Protein 1YVW (pdb70)

Secondary structure (DSSP, 8-state):
-HHHHHHHHHHHHHS--TTSHHHHHHHH-HHHHHHHHHHHHHHHHHHHHTT-HHHHHH--HHHHHHHHHHHHTT--GGG--HHHHHHHH-/-HHHHHHHHHHHHHS--TTSHHHHHHHH-HHHHHHHHHHHHHHHHHHHHTT-HHHHHH--HHHHHHHHHHHHTT--GGG--HHHHHHHH-/-HHHHHHHHHHHHHS--TTSHHHHHHHH-HHHHHHHHHHHHHHHHHHHHTT-HHHHHH--HHHHHHHHHHHHTT--GGG--HHHHHHHH-/-HHHHHHHHHHHHHS--TTSHHHHHHHH-HHHHHHHHHHHHHHHHHHHHTT-HHHHHH--HHHHHHHHHHHHTT--GGG--HHHHHHHH-

Organism: Bacillus cereus (strain ATCC 14579 / DSM 31 / CCUG 7414 / JCM 2152 / NBRC 15305 / NCIMB 9373 / NCTC 2599 / NRRL B-3711) (NCBI:txid226900)

Foldseek 3Di:
DLVVLLVVLLVCVVVPDVVDPSNVDLVVADVVLVVQLVVLVVQLVVCVVVVPVVSNVVSVSNSSSVSSNCSSVVHDVVVCCVVVVVVVVD/DLVVLLVVLLVCVVVPDVVDPSNVDLVVADVVLVVQLVVLVVQLVVCVVVVPVVSNVVSVSNSSSVSSNCSSVVHDVVVCCVVVVVVVVD/DLVVLLVVLLVCVVVPDVVDPSNVDLVVDDVVLVVQLVVLVVQLVVCVVVVPVVSNVVSVSNSSSVSSNCSSVVHDPVVCVVVVVVVVVD/DLVVLLVVLLVCVVVPDVVDPLNVDLVVDDVVLVVQLVVLVVQLVVCVVVVPVVSNVVSVSNSSSVSSNCSSVVHDPVVCCVVVVVVVVD

B-factor: mean 59.01, std 21.56, range [24.05, 154.04]

InterPro domains:
  IPR008179 Phosphoribosyl-ATP pyrophosphohydrolase [MF_01020] (2-88)
  IPR008179 Phosphoribosyl-ATP pyrophosphohydrolase [TIGR03188] (6-87)
  IPR008179 Phosphoribosyl-ATP pyrophosphohydrolase [cd11534] (8-87)
  IPR021130 Phosphoribosyl-ATP pyrophosphohydrolase-like [PF01503] (7-92)

Radius of gyration: 21.01 Å; Cα contacts (8 Å, |Δi|>4): 431; chains: 4; bounding box: 57×55×46 Å

Sequence (360 aa):
AFKLLYKTIEERKGSPLPESYTNYLFSKGEDKILKKIGEECAEVIIACKNNDKEEVVKEVDVFYHCFVLLAEKNIALEDVREVKERNGKLAFKLLYKTIEERKGSPLPESYTNYLFSKGEDKILKKIGEECAEVIIACKNNDKEEVVKEVDVFYHCFVLLAEKNIALEDVREVKERNGKLAFKLLYKTIEERKGSPLPESYTNYLFSKGEDKILKKIGEECAEVIIACKNNDKEEVVKEVDVFYHCFVLLAEKNIALEDVREVKERNGKLAFKLLYKTIEERKGSPLPESYTNYLFSKGEDKILKKIGEECAEVIIACKNNDKEEVVKEVDVFYHCFVLLAEKNIALEDVREVKERNGKL

Nearest PDB structures (foldseek):
  1yvw-assembly1_A  TM=1.011E+00  e=2.917E-11  Bacillus cereus
  6j2l-assembly1_A  TM=8.897E-01  e=2.616E-04  Shigella flexneri
  6j22-assembly1_A  TM=8.970E-01  e=3.683E-04  Shigella flexneri
  3c90-assembly1_X  TM=9.458E-01  e=5.673E-03  Mycobacterium tuberculosis H37Rv
  1vmg-assembly1_A  TM=8.502E-01  e=6.573E-02  Saccharolobus solfataricus P2

CATH classification: 1.10.287.1080

Structure (mmCIF, N/CA/C/O backbone):
data_1YVW
#
_entry.id   1YVW
#
_cell.length_a   81.959
_cell.length_b   81.959
_cell.length_c   222.978
_cell.angle_alpha   90.00
_cell.angle_beta   90.00
_cell.angle_gamma   120.00
#
_symmetry.space_group_name_H-M   'P 65 2 2'
#
loop_
_entity.id
_entity.type
_entity.pdbx_description
1 polymer 'Phosphoribosyl-ATP pyrophosphatase'
2 water water
#
loop_
_atom_site.group_PDB
_atom_site.id
_atom_site.type_symbol
_atom_site.label_atom_id
_atom_site.label_alt_id
_atom_site.label_comp_id
_atom_site.label_asym_id
_atom_site.label_entity_id
_atom_site.label_seq_id
_atom_site.pdbx_PDB_ins_code
_atom_site.Cartn_x
_atom_site.Cartn_y
_atom_site.Cartn_z
_atom_site.occupancy
_atom_site.B_iso_or_equiv
_atom_site.auth_seq_id
_atom_site.auth_comp_id
_atom_site.auth_asym_id
_atom_site.auth_atom_id
_atom_site.pdbx_PDB_model_num
ATOM 1 N N . ALA A 1 4 ? -31.333 60.517 157.888 1.00 56.79 4 ALA A N 1
ATOM 2 C CA . ALA A 1 4 ? -30.244 60.165 156.922 1.00 57.97 4 ALA A CA 1
ATOM 3 C C . ALA A 1 4 ? -28.910 60.755 157.376 1.00 59.73 4 ALA A C 1
ATOM 4 O O . ALA A 1 4 ? -27.867 60.092 157.312 1.00 57.09 4 ALA A O 1
ATOM 6 N N . PHE A 1 5 ? -28.942 62.008 157.820 1.00 60.55 5 PHE A N 1
ATOM 7 C CA . PHE A 1 5 ? -27.735 62.653 158.312 1.00 61.98 5 PHE A CA 1
ATOM 8 C C . PHE A 1 5 ? -27.309 61.955 159.602 1.00 63.51 5 PHE A C 1
ATOM 9 O O . PHE A 1 5 ? -26.122 61.756 159.847 1.00 60.55 5 PHE A O 1
ATOM 17 N N . LYS A 1 6 ? -28.290 61.564 160.409 1.00 67.85 6 LYS A N 1
ATOM 18 C CA . LYS A 1 6 ? -28.023 60.875 161.667 1.00 71.85 6 LYS A CA 1
ATOM 19 C C . LYS A 1 6 ? -27.489 59.483 161.382 1.00 67.63 6 LYS A C 1
ATOM 20 O O . LYS A 1 6 ? -26.627 58.983 162.092 1.00 64.50 6 LYS A O 1
ATOM 26 N N . LEU A 1 7 ? -28.010 58.870 160.328 1.00 65.73 7 LEU A N 1
ATOM 27 C CA . LEU A 1 7 ? -27.591 57.542 159.924 1.00 65.75 7 LEU A CA 1
ATOM 28 C C . LEU A 1 7 ? -26.127 57.563 159.497 1.00 63.94 7 LEU A C 1
ATOM 29 O O . LEU A 1 7 ? -25.362 56.660 159.852 1.00 63.30 7 LEU A O 1
ATOM 34 N N . LEU A 1 8 ? -25.759 58.593 158.734 1.00 59.99 8 LEU A N 1
ATOM 35 C CA . LEU A 1 8 ? -24.398 58.767 158.243 1.00 56.87 8 LEU A CA 1
ATOM 36 C C . LEU A 1 8 ? -23.446 58.957 159.418 1.00 57.56 8 LEU A C 1
ATOM 37 O O . LEU A 1 8 ? -22.380 58.329 159.479 1.00 54.71 8 LEU A O 1
ATOM 42 N N . TYR A 1 9 ? -23.847 59.801 160.364 1.00 57.30 9 TYR A N 1
ATOM 43 C CA . TYR A 1 9 ? -23.025 60.069 161.533 1.00 58.53 9 TYR A CA 1
ATOM 44 C C . TYR A 1 9 ? -22.805 58.808 162.375 1.00 61.17 9 TYR A C 1
ATOM 45 O O . TYR A 1 9 ? -21.686 58.539 162.815 1.00 57.82 9 TYR A O 1
ATOM 54 N N . LYS A 1 10 ? -23.883 58.060 162.611 1.00 66.60 10 LYS A N 1
ATOM 55 C CA . LYS A 1 10 ? -23.815 56.830 163.401 1.00 71.29 10 LYS A CA 1
ATOM 56 C C . LYS A 1 10 ? -22.849 55.841 162.761 1.00 66.43 10 LYS A C 1
ATOM 57 O O . LYS A 1 10 ? -22.037 55.228 163.452 1.00 63.24 10 LYS A O 1
ATOM 63 N N . THR A 1 11 ? -22.940 55.704 161.442 1.00 60.70 11 THR A N 1
ATOM 64 C CA . THR A 1 11 ? -22.078 54.797 160.689 1.00 55.96 11 THR A CA 1
ATOM 65 C C . THR A 1 11 ? -20.600 55.190 160.831 1.00 54.57 11 THR A C 1
ATOM 66 O O . THR A 1 11 ? -19.732 54.335 160.967 1.00 54.00 11 THR A O 1
ATOM 70 N N . ILE A 1 12 ? -20.336 56.494 160.787 1.00 53.52 12 ILE A N 1
ATOM 71 C CA . ILE A 1 12 ? -18.992 57.032 160.920 1.00 52.99 12 ILE A CA 1
ATOM 72 C C . ILE A 1 12 ? -18.474 56.744 162.335 1.00 57.84 12 ILE A C 1
ATOM 73 O O . ILE A 1 12 ? -17.297 56.433 162.524 1.00 58.00 12 ILE A O 1
ATOM 78 N N . GLU A 1 13 ? -19.370 56.836 163.320 1.00 65.04 13 GLU A N 1
ATOM 79 C CA . GLU A 1 13 ? -19.045 56.569 164.725 1.00 71.78 13 GLU A CA 1
ATOM 80 C C . GLU A 1 13 ? -18.704 55.095 164.944 1.00 72.78 13 GLU A C 1
ATOM 81 O O . GLU A 1 13 ? -17.794 54.758 165.701 1.00 70.77 13 GLU A O 1
ATOM 87 N N . GLU A 1 14 ? -19.444 54.221 164.265 1.00 75.03 14 GLU A N 1
ATOM 88 C CA . GLU A 1 14 ? -19.238 52.781 164.365 1.00 78.38 14 GLU A CA 1
ATOM 89 C C . GLU A 1 14 ? -17.876 52.374 163.811 1.00 78.64 14 GLU A C 1
ATOM 90 O O . GLU A 1 14 ? -17.281 51.391 164.259 1.00 77.13 14 GLU A O 1
ATOM 96 N N . ARG A 1 15 ? -17.391 53.134 162.832 1.00 78.43 15 ARG A N 1
ATOM 97 C CA . ARG A 1 15 ? -16.095 52.867 162.224 1.00 78.18 15 ARG A CA 1
ATOM 98 C C . ARG A 1 15 ? -14.948 53.298 163.124 1.00 74.14 15 ARG A C 1
ATOM 99 O O . ARG A 1 15 ? -13.855 52.734 163.062 1.00 71.86 15 ARG A O 1
ATOM 107 N N . LYS A 1 16 ? -15.202 54.294 163.963 1.00 69.19 16 LYS A N 1
ATOM 108 C CA . LYS A 1 16 ? -14.187 54.793 164.875 1.00 65.72 16 LYS A CA 1
ATOM 109 C C . LYS A 1 16 ? -13.891 53.764 165.982 1.00 67.44 16 LYS A C 1
ATOM 110 O O . LYS A 1 16 ? -12.779 53.715 166.511 1.00 66.95 16 LYS A O 1
ATOM 116 N N . GLY A 1 17 ? -14.889 52.941 166.302 1.00 69.18 17 GLY A N 1
ATOM 117 C CA . GLY A 1 17 ? -14.740 51.927 167.333 1.00 74.87 17 GLY A CA 1
ATOM 118 C C . GLY A 1 17 ? -14.311 50.571 166.808 1.00 78.88 17 GLY A C 1
ATOM 119 O O . GLY A 1 17 ? -13.612 49.832 167.509 1.00 80.61 17 GLY A O 1
ATOM 120 N N . SER A 1 18 ? -14.770 50.231 165.603 1.00 80.81 18 SER A N 1
ATOM 121 C CA . SER A 1 18 ? -14.424 48.970 164.943 1.00 80.95 18 SER A CA 1
ATOM 122 C C . SER A 1 18 ? -13.715 49.319 163.631 1.00 78.57 18 SER A C 1
ATOM 123 O O . SER A 1 18 ? -14.321 49.318 162.561 1.00 77.48 18 SER A O 1
ATOM 126 N N . PRO A 1 19 ? -12.402 49.577 163.698 1.00 74.54 19 PRO A N 1
ATOM 127 C CA . PRO A 1 19 ? -11.526 49.940 162.584 1.00 74.38 19 PRO A CA 1
ATOM 128 C C . PRO A 1 19 ? -11.243 48.857 161.560 1.00 75.02 19 PRO A C 1
ATOM 129 O O . PRO A 1 19 ? -10.961 47.702 161.893 1.00 74.38 19 PRO A O 1
ATOM 133 N N . LEU A 1 20 ? -11.351 49.260 160.305 1.00 75.25 20 LEU A N 1
ATOM 134 C CA . LEU A 1 20 ? -11.088 48.412 159.159 1.00 77.51 20 LEU A CA 1
ATOM 135 C C . LEU A 1 20 ? -10.121 49.258 158.340 1.00 80.59 20 LEU A C 1
ATOM 136 O O . LEU A 1 20 ? -10.534 50.190 157.653 1.00 81.18 20 LEU A O 1
ATOM 141 N N . PRO A 1 21 ? -8.810 48.997 158.470 1.00 77.68 21 PRO A N 1
ATOM 142 C CA . PRO A 1 21 ? -7.778 49.739 157.740 1.00 81.32 21 PRO A CA 1
ATOM 143 C C . PRO A 1 21 ? -8.078 49.917 156.249 1.00 85.24 21 PRO A C 1
ATOM 144 O O . PRO A 1 21 ? -7.620 50.878 155.634 1.00 88.66 21 PRO A O 1
ATOM 148 N N . GLU A 1 22 ? -8.891 49.017 155.695 1.00 88.76 22 GLU A N 1
ATOM 149 C CA . GLU A 1 22 ? -9.271 49.060 154.288 1.00 83.16 22 GLU A CA 1
ATOM 150 C C . GLU A 1 22 ? -10.220 50.215 153.993 1.00 74.80 22 GLU A C 1
ATOM 151 O O . GLU A 1 22 ? -10.294 50.685 152.861 1.00 71.42 22 GLU A O 1
ATOM 157 N N . SER A 1 23 ? -10.948 50.658 155.014 1.00 66.50 23 SER A N 1
ATOM 158 C CA . SER A 1 23 ? -11.914 51.743 154.859 1.00 58.47 23 SER A CA 1
ATOM 159 C C . SER A 1 23 ? -11.317 53.150 154.865 1.00 55.47 23 SER A C 1
ATOM 160 O O . SER A 1 23 ? -10.336 53.433 155.575 1.00 54.86 23 SER A O 1
ATOM 163 N N . TYR A 1 24 ? -11.946 54.026 154.086 1.00 52.13 24 TYR A N 1
ATOM 164 C CA . TYR A 1 24 ? -11.533 55.411 153.964 1.00 48.35 24 TYR A CA 1
ATOM 165 C C . TYR A 1 24 ? -11.725 56.184 155.277 1.00 47.35 24 TYR A C 1
ATOM 166 O O . TYR A 1 24 ? -10.879 57.006 155.661 1.00 47.16 24 TYR A O 1
ATOM 175 N N . THR A 1 25 ? -12.830 55.908 155.966 1.00 46.96 25 THR A N 1
ATOM 176 C CA . THR A 1 25 ? -13.133 56.568 157.231 1.00 47.34 25 THR A CA 1
ATOM 177 C C . THR A 1 25 ? -12.046 56.288 158.267 1.00 49.17 25 THR A C 1
ATOM 178 O O . THR A 1 25 ? -11.617 57.189 158.994 1.00 49.29 25 THR A O 1
ATOM 182 N N . ASN A 1 26 ? -11.598 55.038 158.335 1.00 51.03 26 ASN A N 1
ATOM 183 C CA . ASN A 1 26 ? -10.546 54.682 159.269 1.00 52.65 26 ASN A CA 1
ATOM 184 C C . ASN A 1 26 ? -9.227 55.309 158.848 1.00 50.50 26 ASN A C 1
ATOM 185 O O . ASN A 1 26 ? -8.443 55.744 159.692 1.00 49.41 26 ASN A O 1
ATOM 190 N N . TYR A 1 27 ? -9.011 55.405 157.539 1.00 48.10 27 TYR A N 1
ATOM 191 C CA . TYR A 1 27 ? -7.803 56.034 157.015 1.00 47.04 27 TYR A CA 1
ATOM 192 C C . TYR A 1 27 ? -7.772 57.482 157.519 1.00 44.15 27 TYR A C 1
ATOM 193 O O . TYR A 1 27 ? -6.733 57.984 157.951 1.00 42.77 27 TYR A O 1
ATOM 202 N N . LEU A 1 28 ? -8.932 58.135 157.488 1.00 41.21 28 LEU A N 1
ATOM 203 C CA . LEU A 1 28 ? -9.043 59.505 157.958 1.00 39.30 28 LEU A CA 1
ATOM 204 C C . LEU A 1 28 ? -8.777 59.627 159.452 1.00 40.62 28 LEU A C 1
ATOM 205 O O . LEU A 1 28 ? -8.053 60.527 159.884 1.00 41.48 28 LEU A O 1
ATOM 210 N N . PHE A 1 29 ? -9.353 58.720 160.242 1.00 42.93 29 PHE A N 1
ATOM 211 C CA . PHE A 1 29 ? -9.153 58.748 161.695 1.00 43.93 29 PHE A CA 1
ATOM 212 C C . PHE A 1 29 ? -7.697 58.499 162.037 1.00 45.35 29 PHE A C 1
ATOM 213 O O . PHE A 1 29 ? -7.170 59.113 162.952 1.00 46.32 29 PHE A O 1
ATOM 221 N N . SER A 1 30 ? -7.040 57.621 161.287 1.00 47.53 30 SER A N 1
ATOM 222 C CA . SER A 1 30 ? -5.638 57.325 161.546 1.00 49.52 30 SER A CA 1
ATOM 223 C C . SER A 1 30 ? -4.751 58.524 161.212 1.00 50.70 30 SER A C 1
ATOM 224 O O . SER A 1 30 ? -3.845 58.850 161.975 1.00 51.57 30 SER A O 1
ATOM 227 N N . LYS A 1 31 ? -5.026 59.199 160.097 1.00 51.65 31 LYS A N 1
ATOM 228 C CA . LYS A 1 31 ? -4.233 60.370 159.719 1.00 50.53 31 LYS A CA 1
ATOM 229 C C . LYS A 1 31 ? -4.599 61.554 160.608 1.00 47.52 31 LYS A C 1
ATOM 230 O O . LYS A 1 31 ? -3.805 62.467 160.805 1.00 45.92 31 LYS A O 1
ATOM 236 N N . GLY A 1 32 ? -5.811 61.537 161.142 1.00 45.02 32 GLY A N 1
ATOM 237 C CA . GLY A 1 32 ? -6.240 62.601 162.032 1.00 44.53 32 GLY A CA 1
ATOM 238 C C . GLY A 1 32 ? -6.825 63.899 161.479 1.00 44.60 32 GLY A C 1
ATOM 239 O O . GLY A 1 32 ? -7.072 64.078 160.278 1.00 45.38 32 GLY A O 1
ATOM 240 N N . GLU A 1 33 ? -7.046 64.801 162.422 1.00 44.98 33 GLU A N 1
ATOM 241 C CA . GLU A 1 33 ? -7.607 66.129 162.234 1.00 45.73 33 GLU A CA 1
ATOM 242 C C . GLU A 1 33 ? -7.141 66.911 160.993 1.00 45.31 33 GLU A C 1
ATOM 243 O O . GLU A 1 33 ? -7.956 67.373 160.187 1.00 45.22 33 GLU A O 1
ATOM 249 N N . ASP A 1 34 ? -5.826 67.071 160.857 1.00 44.20 34 ASP A N 1
ATOM 250 C CA . ASP A 1 34 ? -5.242 67.820 159.741 1.00 42.69 34 ASP A CA 1
ATOM 251 C C . ASP A 1 34 ? -5.571 67.263 158.360 1.00 43.19 34 ASP A C 1
ATOM 252 O O . ASP A 1 34 ? -5.685 68.016 157.398 1.00 41.03 34 ASP A O 1
ATOM 257 N N . LYS A 1 35 ? -5.708 65.945 158.262 1.00 42.93 35 LYS A N 1
ATOM 258 C CA . LYS A 1 35 ? -6.041 65.316 157.000 1.00 42.86 35 LYS A CA 1
ATOM 259 C C . LYS A 1 35 ? -7.492 65.628 156.640 1.00 40.44 35 LYS A C 1
ATOM 260 O O . LYS A 1 35 ? -7.792 65.984 155.502 1.00 39.00 35 LYS A O 1
ATOM 266 N N . ILE A 1 36 ? -8.376 65.516 157.629 1.00 38.39 36 ILE A N 1
ATOM 267 C CA . ILE A 1 36 ? -9.797 65.765 157.451 1.00 36.39 36 ILE A CA 1
ATOM 268 C C . ILE A 1 36 ? -10.060 67.220 157.060 1.00 34.51 36 ILE A C 1
ATOM 269 O O . ILE A 1 36 ? -10.828 67.499 156.133 1.00 32.65 36 ILE A O 1
ATOM 274 N N . LEU A 1 37 ? -9.388 68.126 157.748 1.00 31.73 37 LEU A N 1
ATOM 275 C CA . LEU A 1 37 ? -9.528 69.551 157.497 1.00 32.19 37 LEU A CA 1
ATOM 276 C C . LEU A 1 37 ? -9.101 69.911 156.076 1.00 33.91 37 LEU A C 1
ATOM 277 O O . LEU A 1 37 ? -9.787 70.701 155.394 1.00 33.30 37 LEU A O 1
ATOM 282 N N . LYS A 1 38 ? -8.015 69.288 155.610 1.00 34.30 38 LYS A N 1
ATOM 283 C CA . LYS A 1 38 ? -7.530 69.523 154.247 1.00 37.00 38 LYS A CA 1
ATOM 284 C C . LYS A 1 38 ? -8.588 69.063 153.244 1.00 36.28 38 LYS A C 1
ATOM 285 O O . LYS A 1 38 ? -8.810 69.706 152.234 1.00 34.30 38 LYS A O 1
ATOM 291 N N . LYS A 1 39 ? -9.239 67.950 153.552 1.00 37.77 39 LYS A N 1
ATOM 292 C CA . LYS A 1 39 ? -10.277 67.409 152.697 1.00 39.60 39 LYS A CA 1
ATOM 293 C C . LYS A 1 39 ? -11.458 68.360 152.616 1.00 36.74 39 LYS A C 1
ATOM 294 O O . LYS A 1 39 ? -11.989 68.596 151.531 1.00 34.93 39 LYS A O 1
ATOM 300 N N . ILE A 1 40 ? -11.821 68.949 153.756 1.00 34.12 40 ILE A N 1
ATOM 301 C CA . ILE A 1 40 ? -12.931 69.873 153.816 1.00 33.62 40 ILE A CA 1
ATOM 302 C C . ILE A 1 40 ? -12.656 71.115 152.965 1.00 35.04 40 ILE A C 1
ATOM 303 O O . ILE A 1 40 ? -13.550 71.604 152.27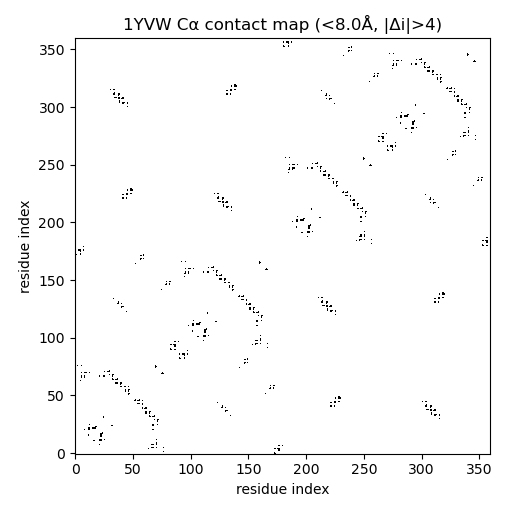0 1.00 32.86 40 ILE A O 1
ATOM 308 N N . GLY A 1 41 ? -11.416 71.603 153.013 1.00 35.14 41 GLY A N 1
ATOM 309 C CA . GLY A 1 41 ? -11.048 72.773 152.253 1.00 37.57 41 GLY A CA 1
ATOM 310 C C . GLY A 1 41 ? -11.090 72.485 150.764 1.00 39.92 41 GLY A C 1
ATOM 311 O O . GLY A 1 41 ? -11.609 73.275 149.973 1.00 38.80 41 GLY A O 1
ATOM 312 N N . GLU A 1 42 ? -10.548 71.337 150.390 1.00 43.45 42 GLU A N 1
ATOM 313 C CA . GLU A 1 42 ? -10.504 70.891 149.003 1.00 47.74 42 GLU A CA 1
ATOM 314 C C . GLU A 1 42 ? -11.915 70.710 148.446 1.00 45.50 42 GLU A C 1
ATOM 315 O O . GLU A 1 42 ? -12.230 71.173 147.362 1.00 42.81 42 GLU A O 1
ATOM 321 N N . GLU A 1 43 ? -12.754 70.032 149.218 1.00 44.81 43 GLU A N 1
ATOM 322 C CA . GLU A 1 43 ? -14.134 69.773 148.849 1.00 44.51 43 GLU A CA 1
ATOM 323 C C . GLU A 1 43 ? -14.947 71.053 148.713 1.00 41.54 43 GLU A C 1
ATOM 324 O O . GLU A 1 43 ? -15.809 71.154 147.856 1.00 37.84 43 GLU A O 1
ATOM 330 N N . CYS A 1 44 ? -14.679 72.019 149.581 1.00 40.16 44 CYS A N 1
ATOM 331 C CA . CYS A 1 44 ? -15.362 73.301 149.545 1.00 40.31 44 CYS A CA 1
ATOM 332 C C . CYS A 1 44 ? -15.029 74.009 148.225 1.00 37.84 44 CYS A C 1
ATOM 333 O O . CYS A 1 44 ? -15.913 74.561 147.569 1.00 36.74 44 CYS A O 1
ATOM 336 N N . ALA A 1 45 ? -13.759 73.948 147.826 1.00 36.45 45 ALA A N 1
ATOM 337 C CA . ALA A 1 45 ? -13.335 74.546 146.573 1.00 34.96 45 ALA A CA 1
ATOM 338 C C . ALA A 1 45 ? -14.048 73.828 145.412 1.00 37.08 45 ALA A C 1
ATOM 339 O O . ALA A 1 45 ? -14.492 74.463 144.455 1.00 38.26 45 ALA A O 1
ATOM 341 N N . GLU A 1 46 ? -14.189 72.511 145.520 1.00 38.28 46 GLU A N 1
ATOM 342 C CA . GLU A 1 46 ? -14.867 71.734 144.493 1.00 41.41 46 GLU A CA 1
ATOM 343 C C . GLU A 1 46 ? -16.339 72.115 144.359 1.00 40.49 46 GLU A C 1
ATOM 344 O O . GLU A 1 46 ? -16.892 72.048 143.273 1.00 41.31 46 GLU A O 1
ATOM 350 N N . VAL A 1 47 ? -16.968 72.508 145.464 1.00 38.97 47 VAL A N 1
ATOM 351 C CA . VAL A 1 47 ? -18.366 72.922 145.451 1.00 37.46 47 VAL A CA 1
ATOM 352 C C . VAL A 1 47 ? -18.479 74.248 144.707 1.00 36.95 47 VAL A C 1
ATOM 353 O O . VAL A 1 47 ? -19.387 74.454 143.918 1.00 38.25 47 VAL A O 1
ATOM 357 N N . ILE A 1 48 ? -17.545 75.152 144.966 1.00 36.85 48 ILE A N 1
ATOM 358 C CA . ILE A 1 48 ? -17.543 76.450 144.322 1.00 37.41 48 ILE A CA 1
ATOM 359 C C . ILE A 1 48 ? -17.381 76.275 142.805 1.00 37.90 48 ILE A C 1
ATOM 360 O O . ILE A 1 48 ? -18.172 76.810 142.029 1.00 38.20 48 ILE A O 1
ATOM 365 N N . ILE A 1 49 ? -16.390 75.482 142.411 1.00 37.85 49 ILE A N 1
ATOM 366 C CA . ILE A 1 49 ? -16.103 75.205 141.007 1.00 39.51 49 ILE A CA 1
ATOM 367 C C . ILE A 1 49 ? -17.298 74.554 140.305 1.00 41.55 49 ILE A C 1
ATOM 368 O O . ILE A 1 49 ? -17.701 74.987 139.230 1.00 40.96 49 ILE A O 1
ATOM 373 N N . ALA A 1 50 ? -17.871 73.540 140.943 1.00 42.54 50 ALA A N 1
ATOM 374 C CA . ALA A 1 50 ? -19.030 72.831 140.414 1.00 45.06 50 ALA A CA 1
ATOM 375 C C . ALA A 1 50 ? -20.235 73.763 140.245 1.00 46.72 50 ALA A C 1
ATOM 376 O O . ALA A 1 50 ? -20.964 73.675 139.256 1.00 45.94 50 ALA A O 1
ATOM 378 N N . CYS A 1 51 ? -20.451 74.636 141.226 1.00 46.42 51 CYS A N 1
ATOM 379 C CA . CYS A 1 51 ? -21.557 75.585 141.183 1.00 47.04 51 CYS A CA 1
ATOM 380 C C . CYS A 1 51 ? -21.409 76.573 140.014 1.00 46.89 51 CYS A C 1
ATOM 381 O O . CYS A 1 51 ? -22.382 76.857 139.309 1.00 46.33 51 CYS A O 1
ATOM 384 N N . LYS A 1 52 ? -20.190 77.056 139.791 1.00 45.43 52 LYS A N 1
ATOM 385 C CA . LYS A 1 52 ? -19.912 77.990 138.708 1.00 46.81 52 LYS A CA 1
ATOM 386 C C . LYS A 1 52 ? -20.013 77.312 137.330 1.00 49.22 52 LYS A C 1
ATOM 387 O O . LYS A 1 52 ? -20.218 77.985 136.316 1.00 49.86 52 LYS A O 1
ATOM 393 N N . ASN A 1 53 ? -19.835 75.993 137.306 1.00 50.92 53 ASN A N 1
ATOM 394 C CA . ASN A 1 53 ? -19.926 75.196 136.078 1.00 52.09 53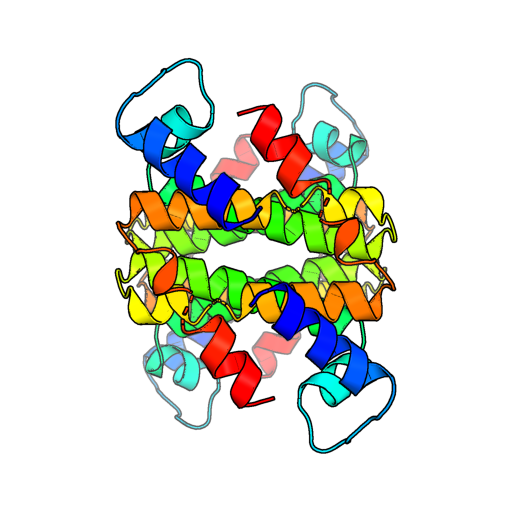 ASN A CA 1
ATOM 395 C C . ASN A 1 53 ? -21.387 74.842 135.811 1.00 54.38 53 ASN A C 1
ATOM 396 O O . ASN A 1 53 ? -21.711 74.265 134.772 1.00 55.14 53 ASN A O 1
ATOM 401 N N . ASN A 1 54 ? -22.257 75.175 136.768 1.00 56.55 54 ASN A N 1
ATOM 402 C CA . ASN A 1 54 ? -23.693 74.895 136.683 1.00 58.40 54 ASN A CA 1
ATOM 403 C C . ASN A 1 54 ? -24.006 73.403 136.596 1.00 57.47 54 ASN A C 1
ATOM 404 O O . ASN A 1 54 ? -25.031 73.003 136.057 1.00 59.01 54 ASN A O 1
ATOM 409 N N . ASP A 1 55 ? -23.107 72.592 137.137 1.00 57.37 55 ASP A N 1
ATOM 410 C CA . ASP A 1 55 ? -23.242 71.137 137.153 1.00 56.51 55 ASP A CA 1
ATOM 411 C C . ASP A 1 55 ? -23.924 70.750 138.472 1.00 57.16 55 ASP A C 1
ATOM 412 O O . ASP A 1 55 ? -23.264 70.575 139.502 1.00 54.81 55 ASP A O 1
ATOM 417 N N . LYS A 1 56 ? -25.248 70.635 138.437 1.00 58.21 56 LYS A N 1
ATOM 418 C CA . LYS A 1 56 ? -26.018 70.293 139.626 1.00 60.98 56 LYS A CA 1
ATOM 419 C C . LYS A 1 56 ? -25.661 68.966 140.271 1.00 61.87 56 LYS A C 1
ATOM 420 O O . LYS A 1 56 ? -25.604 68.870 141.493 1.00 60.23 56 LYS A O 1
ATOM 426 N N . GLU A 1 57 ? -25.462 67.934 139.462 1.00 64.75 57 GLU A N 1
ATOM 427 C CA . GLU A 1 57 ? -25.116 66.624 139.997 1.00 67.73 57 GLU A CA 1
ATOM 428 C C . GLU A 1 57 ? -23.815 66.689 140.786 1.00 62.82 57 GLU A C 1
ATOM 429 O O . GLU A 1 57 ? -23.717 66.127 141.876 1.00 59.68 57 GLU A O 1
ATOM 435 N N . GLU A 1 58 ? -22.836 67.412 140.245 1.00 57.87 58 GLU A N 1
ATOM 436 C CA . GLU A 1 58 ? -21.545 67.554 140.893 1.00 53.12 58 GLU A CA 1
ATOM 437 C C . GLU A 1 58 ? -21.644 68.384 142.182 1.00 48.57 58 GLU A C 1
ATOM 438 O O . GLU A 1 58 ? -20.976 68.079 143.168 1.00 47.34 58 GLU A O 1
ATOM 444 N N . VAL A 1 59 ? -22.504 69.400 142.182 1.00 44.17 59 VAL A N 1
ATOM 445 C CA . VAL A 1 59 ? -22.690 70.233 143.356 1.00 41.81 59 VAL A CA 1
ATOM 446 C C . VAL A 1 59 ? -23.200 69.375 144.510 1.00 41.99 59 VAL A C 1
ATOM 447 O O . VAL A 1 59 ? -22.736 69.498 145.645 1.00 43.09 59 VAL A O 1
ATOM 451 N N . VAL A 1 60 ? -24.136 68.486 144.193 1.00 42.03 60 VAL A N 1
ATOM 452 C CA . VAL A 1 60 ? -24.710 67.585 145.172 1.00 43.07 60 VAL A CA 1
ATOM 453 C C . VAL A 1 60 ? -23.670 66.601 145.716 1.00 45.31 60 VAL A C 1
ATOM 454 O O . VAL A 1 60 ? -23.601 66.388 146.929 1.00 43.31 60 VAL A O 1
ATOM 458 N N . LYS A 1 61 ? -22.863 66.018 144.829 1.00 48.89 61 LYS A N 1
ATOM 459 C CA . LYS A 1 61 ? -21.832 65.069 145.233 1.00 53.23 61 LYS A CA 1
ATOM 460 C C . LYS A 1 61 ? -20.790 65.718 146.127 1.00 49.54 61 LYS A C 1
ATOM 461 O O . LYS A 1 61 ? -20.437 65.186 147.176 1.00 47.48 61 LYS A O 1
ATOM 467 N N . GLU A 1 62 ? -20.302 66.877 145.702 1.00 46.79 62 GLU A N 1
ATOM 468 C CA . GLU A 1 62 ? -19.300 67.611 146.464 1.00 45.24 62 GLU A CA 1
ATOM 469 C C . GLU A 1 62 ? -19.835 68.165 147.786 1.00 42.38 62 GLU A C 1
ATOM 470 O O . GLU A 1 62 ? -19.130 68.149 148.792 1.00 42.24 62 GLU A O 1
ATOM 484 N N . VAL A 1 64 ? -22.246 66.854 149.591 1.00 36.66 64 VAL A N 1
ATOM 485 C CA . VAL A 1 64 ? -22.375 65.694 150.476 1.00 38.06 64 VAL A CA 1
ATOM 486 C C . VAL A 1 64 ? -20.991 65.250 150.940 1.00 38.84 64 VAL A C 1
ATOM 487 O O . VAL A 1 64 ? -20.823 64.787 152.061 1.00 35.85 64 VAL A O 1
ATOM 491 N N . ASP A 1 65 ? -19.999 65.445 150.084 1.00 40.66 65 ASP A N 1
ATOM 492 C CA . ASP A 1 65 ? -18.613 65.126 150.396 1.00 42.11 65 ASP A CA 1
ATOM 493 C C . ASP A 1 65 ? -18.153 66.020 151.543 1.00 39.92 65 ASP A C 1
ATOM 494 O O . ASP A 1 65 ? -17.488 65.563 152.463 1.00 37.77 65 ASP A O 1
ATOM 499 N N . VAL A 1 66 ? -18.511 67.300 151.472 1.00 38.79 66 VAL A N 1
ATOM 500 C CA . VAL A 1 66 ? -18.183 68.255 152.519 1.00 36.92 66 VAL A CA 1
ATOM 501 C C . VAL A 1 66 ? -18.865 67.815 153.823 1.00 37.36 66 VAL A C 1
ATOM 502 O O . VAL A 1 66 ? -18.223 67.767 154.869 1.00 38.58 66 VAL A O 1
ATOM 506 N N . PHE A 1 67 ? -20.141 67.447 153.745 1.00 39.98 67 PHE A N 1
ATOM 507 C CA . PHE A 1 67 ? -20.889 67.021 154.932 1.00 43.27 67 PHE A CA 1
ATOM 508 C C . PHE A 1 67 ? -20.301 65.764 155.563 1.00 42.63 67 PHE A C 1
ATOM 509 O O . PHE A 1 67 ? -20.188 65.666 156.782 1.00 43.09 67 PHE A O 1
ATOM 517 N N . TYR A 1 68 ? -19.922 64.809 154.721 1.00 41.64 68 TYR A N 1
ATOM 518 C CA . TYR A 1 68 ? -19.344 63.571 155.194 1.00 40.66 68 TYR A CA 1
ATOM 519 C C . TYR A 1 68 ? -18.064 63.853 155.985 1.00 39.95 68 TYR A C 1
ATOM 520 O O . TYR A 1 68 ? -17.884 63.344 157.089 1.00 39.69 68 TYR A O 1
ATOM 529 N N . HIS A 1 69 ? -17.192 64.692 155.428 1.00 39.22 69 HIS A N 1
ATOM 530 C CA . HIS A 1 69 ? -15.940 65.018 156.105 1.00 38.69 69 HIS A CA 1
ATOM 531 C C . HIS A 1 69 ? -16.153 65.836 157.386 1.00 39.32 69 HIS A C 1
ATOM 532 O O . HIS A 1 69 ? -15.394 65.692 158.351 1.00 38.24 69 HIS A O 1
ATOM 539 N N . CYS A 1 70 ? -17.196 66.668 157.411 1.00 38.62 70 CYS A N 1
ATOM 540 C CA . CYS A 1 70 ? -17.520 67.438 158.601 1.00 39.16 70 CYS A CA 1
ATOM 541 C C . CYS A 1 70 ? -17.966 66.479 159.715 1.00 40.14 70 CYS A C 1
ATOM 542 O O . CYS A 1 70 ? -17.598 66.645 160.892 1.00 38.75 70 CYS A O 1
ATOM 545 N N . PHE A 1 71 ? -18.732 65.458 159.345 1.00 39.27 71 PHE A N 1
ATOM 546 C CA . PHE A 1 71 ? -19.187 64.472 160.322 1.00 40.41 71 PHE A CA 1
ATOM 547 C C . PHE A 1 71 ? -18.016 63.631 160.835 1.00 39.15 71 PHE A C 1
ATOM 548 O O . PHE A 1 71 ? -17.939 63.341 162.023 1.00 39.06 71 PHE A O 1
ATOM 556 N N . VAL A 1 72 ? -17.097 63.274 159.946 1.00 38.20 72 VAL A N 1
ATOM 557 C CA . VAL A 1 72 ? -15.916 62.521 160.333 1.00 37.70 72 VAL A CA 1
ATOM 558 C C . VAL A 1 72 ? -15.128 63.375 161.328 1.00 36.51 72 VAL A C 1
ATOM 559 O O . VAL A 1 72 ? -14.651 62.872 162.342 1.00 35.70 72 VAL A O 1
ATOM 563 N N . LEU A 1 73 ? -15.043 64.672 161.046 1.00 35.95 73 LEU A N 1
ATOM 564 C CA . LEU A 1 73 ? -14.347 65.622 161.912 1.00 36.17 73 LEU A CA 1
ATOM 565 C C . LEU A 1 73 ? -15.015 65.699 163.286 1.00 37.64 73 LEU A C 1
ATOM 566 O O . LEU A 1 73 ? -14.329 65.765 164.307 1.00 39.48 73 LEU A O 1
ATOM 571 N N . LEU A 1 74 ? -16.351 65.723 163.312 1.00 38.27 74 LEU A N 1
ATOM 572 C CA . LEU A 1 74 ? -17.077 65.767 164.588 1.00 39.69 74 LEU A CA 1
ATOM 573 C C . LEU A 1 74 ? -16.701 64.552 165.442 1.00 40.64 74 LEU A C 1
ATOM 574 O O . LEU A 1 74 ? -16.304 64.703 166.597 1.00 41.32 74 LEU A O 1
ATOM 579 N N . ALA A 1 75 ? -16.789 63.366 164.841 1.00 40.90 75 ALA A N 1
ATOM 580 C CA . ALA A 1 75 ? -16.452 62.115 165.518 1.00 42.25 75 ALA A CA 1
ATOM 581 C C . ALA A 1 75 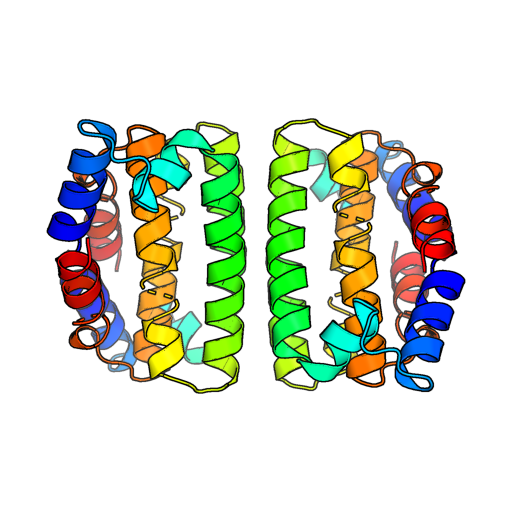? -15.017 62.136 166.027 1.00 44.05 75 ALA A C 1
ATOM 582 O O . ALA A 1 75 ? -14.747 61.722 167.147 1.00 46.54 75 ALA A O 1
ATOM 584 N N . GLU A 1 76 ? -14.105 62.634 165.200 1.00 46.68 76 GLU A N 1
ATOM 585 C CA . GLU A 1 76 ? -12.696 62.726 165.536 1.00 49.08 76 GLU A CA 1
ATOM 586 C C . GLU A 1 76 ? -12.440 63.671 166.713 1.00 49.87 76 GLU A C 1
ATOM 587 O O . GLU A 1 76 ? -11.589 63.404 167.564 1.00 50.57 76 GLU A O 1
ATOM 593 N N . LYS A 1 77 ? -13.167 64.783 166.748 1.00 49.64 77 LYS A N 1
ATOM 594 C CA . LYS A 1 77 ? -13.021 65.769 167.819 1.00 49.88 77 LYS A CA 1
ATOM 595 C C . LYS A 1 77 ? -13.945 65.464 169.002 1.00 50.58 77 LYS A C 1
ATOM 596 O O . LYS A 1 77 ? -14.008 66.229 169.962 1.00 48.79 77 LYS A O 1
ATOM 602 N N . ASN A 1 78 ? -14.664 64.348 168.910 1.00 52.01 78 ASN A N 1
ATOM 603 C CA . ASN A 1 78 ? -15.601 63.926 169.951 1.00 54.89 78 ASN A CA 1
ATOM 604 C C . ASN A 1 78 ? -16.680 64.962 170.216 1.00 53.32 78 ASN A C 1
ATOM 605 O O . ASN A 1 78 ? -16.927 65.355 171.357 1.00 53.39 78 ASN A O 1
ATOM 610 N N . ILE A 1 79 ? -17.281 65.446 169.140 1.00 52.29 79 ILE A N 1
ATOM 611 C CA . ILE A 1 79 ? -18.360 66.420 169.237 1.00 50.07 79 ILE A CA 1
ATOM 612 C C . ILE A 1 79 ? -19.630 65.675 168.871 1.00 51.16 79 ILE A C 1
ATOM 613 O O . ILE A 1 79 ? -19.733 65.097 167.784 1.00 49.99 79 ILE A O 1
ATOM 618 N N . ALA A 1 80 ? -20.578 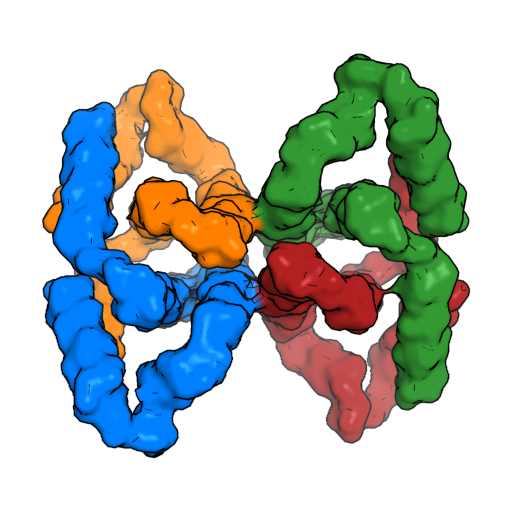65.663 169.803 1.00 52.62 80 ALA A N 1
ATOM 619 C CA . ALA A 1 80 ? -21.847 64.978 169.605 1.00 54.46 80 ALA A CA 1
ATOM 620 C C . ALA A 1 80 ? -22.673 65.618 168.494 1.00 54.73 80 ALA A C 1
ATOM 621 O O . ALA A 1 80 ? -22.727 66.844 168.376 1.00 56.77 80 ALA A O 1
ATOM 623 N N . LEU A 1 81 ? -23.324 64.779 167.695 1.00 57.07 81 LEU A N 1
ATOM 624 C CA . LEU A 1 81 ? -24.159 65.252 166.598 1.00 60.16 81 LEU A CA 1
ATOM 625 C C . LEU A 1 81 ? -25.311 66.118 167.100 1.00 65.03 81 LEU A C 1
ATOM 626 O O . LEU A 1 81 ? -25.666 67.114 166.463 1.00 64.34 81 LEU A O 1
ATOM 631 N N . GLU A 1 82 ? -25.877 65.758 168.249 1.00 71.41 82 GLU A N 1
ATOM 632 C CA . GLU A 1 82 ? -26.991 66.520 168.805 1.00 77.19 82 GLU A CA 1
ATOM 633 C C . GLU A 1 82 ? -26.619 67.964 169.116 1.00 72.31 82 GLU A C 1
ATOM 634 O O . GLU A 1 82 ? -27.478 68.839 169.098 1.00 69.10 82 GLU A O 1
ATOM 640 N N . ASP A 1 83 ? -25.341 68.207 169.396 1.00 66.37 83 ASP A N 1
ATOM 641 C CA . ASP A 1 83 ? -24.872 69.561 169.662 1.00 61.22 83 ASP A CA 1
ATOM 642 C C . ASP A 1 83 ? -25.054 70.380 168.384 1.00 57.06 83 ASP A C 1
ATOM 643 O O . ASP A 1 83 ? -25.492 71.543 168.424 1.00 54.75 83 ASP A O 1
ATOM 648 N N . VAL A 1 84 ? -24.761 69.742 167.253 1.00 51.93 84 VAL A N 1
ATOM 649 C CA . VAL A 1 84 ? -24.900 70.367 165.950 1.00 49.68 84 VAL A CA 1
ATOM 650 C C . VAL A 1 84 ? -26.387 70.579 165.675 1.00 49.76 84 VAL A C 1
ATOM 651 O O . VAL A 1 84 ? -26.806 71.661 165.278 1.00 49.49 84 VAL A O 1
ATOM 663 N N . ARG A 1 86 ? -28.803 70.900 167.775 1.00 61.77 86 ARG A N 1
ATOM 664 C CA . ARG A 1 86 ? -29.339 71.931 168.669 1.00 67.22 86 ARG A CA 1
ATOM 665 C C . ARG A 1 86 ? -29.106 73.283 168.015 1.00 62.87 86 ARG A C 1
ATOM 666 O O . ARG A 1 86 ? -30.001 74.127 167.968 1.00 60.61 86 ARG A O 1
ATOM 674 N N . GLU A 1 87 ? -27.886 73.472 167.513 1.00 58.04 87 GLU A N 1
ATOM 675 C CA . GLU A 1 87 ? -27.495 74.701 166.836 1.00 53.29 87 GLU A CA 1
ATOM 676 C C . GLU A 1 87 ? -28.353 74.923 165.590 1.00 49.99 87 GLU A C 1
ATOM 677 O O . GLU A 1 87 ? -28.772 76.050 165.312 1.00 47.24 87 GLU A O 1
ATOM 683 N N . VAL A 1 88 ? -28.619 73.845 164.852 1.00 48.12 88 VAL A N 1
ATOM 684 C CA . VAL A 1 88 ? -29.440 73.938 163.655 1.00 49.09 88 VAL A CA 1
ATOM 685 C C . VAL A 1 88 ? -30.851 74.395 164.025 1.00 51.39 88 VAL A C 1
ATOM 686 O O . VAL A 1 88 ? -31.415 75.253 163.356 1.00 49.16 88 VAL A O 1
ATOM 690 N N . LYS A 1 89 ? -31.393 73.845 165.110 1.00 56.29 89 LYS A N 1
ATOM 691 C CA . LYS A 1 89 ? -32.733 74.205 165.575 1.00 61.86 89 LYS A CA 1
ATOM 692 C C . LYS A 1 89 ? -32.776 75.652 166.057 1.00 63.74 89 LYS A C 1
ATOM 693 O O . LYS A 1 89 ? -33.726 76.383 165.779 1.00 61.51 89 LYS A O 1
ATOM 699 N N . GLU A 1 90 ? -31.750 76.056 166.796 1.00 67.91 90 GLU A N 1
ATOM 700 C CA . GLU A 1 90 ? -31.677 77.413 167.304 1.00 73.03 90 GLU A CA 1
ATOM 701 C C . GLU A 1 90 ? -31.643 78.373 166.122 1.00 72.46 90 GLU A C 1
ATOM 702 O O . GLU A 1 90 ? -32.364 79.374 166.098 1.00 71.25 90 GLU A O 1
ATOM 708 N N . ARG A 1 91 ? -30.833 78.028 165.126 1.00 71.44 91 ARG A N 1
ATOM 709 C CA . ARG A 1 91 ? -30.683 78.830 163.922 1.00 70.86 91 ARG A CA 1
ATOM 710 C C . ARG A 1 91 ? -32.018 78.922 163.185 1.00 71.07 91 ARG A C 1
ATOM 711 O O . ARG A 1 91 ? -32.374 79.969 162.640 1.00 67.45 91 ARG A O 1
ATOM 719 N N . ASN A 1 92 ? -32.758 77.818 163.197 1.00 73.24 92 ASN A N 1
ATOM 720 C CA . ASN A 1 92 ? -34.063 77.731 162.551 1.00 73.67 92 ASN A CA 1
ATOM 721 C C . ASN A 1 92 ? -35.042 78.699 163.201 1.00 71.51 92 ASN A C 1
ATOM 722 O O . ASN A 1 92 ? -35.783 79.402 162.518 1.00 71.61 92 ASN A O 1
ATOM 727 N N . GLY A 1 93 ? -35.040 78.711 164.532 1.00 71.26 93 GLY A N 1
ATOM 728 C CA . GLY A 1 93 ? -35.919 79.582 165.294 1.00 71.71 93 GLY A CA 1
ATOM 729 C C . GLY A 1 93 ? -35.662 81.043 165.003 1.00 75.00 93 GLY A C 1
ATOM 730 O O . GLY A 1 93 ? -36.610 81.814 164.846 1.00 74.76 93 GLY A O 1
ATOM 731 N N . LYS A 1 94 ? -34.384 81.419 164.927 1.00 78.27 94 LYS A N 1
ATOM 732 C CA . LYS A 1 94 ? -33.982 82.797 164.637 1.00 81.49 94 LYS A CA 1
ATOM 733 C C . LYS A 1 94 ? -34.585 83.251 163.310 1.00 82.94 94 LYS A C 1
ATOM 734 O O . LYS A 1 94 ? -35.059 84.384 163.185 1.00 76.59 94 LYS A O 1
ATOM 740 N N . LEU A 1 95 ? -34.565 82.357 162.324 1.00 84.02 95 LEU A N 1
ATOM 741 C CA . LEU A 1 95 ? -35.125 82.640 161.009 1.00 86.93 95 LEU A CA 1
ATOM 742 C C . LEU A 1 95 ? -36.655 82.688 161.073 1.00 88.44 95 LEU A C 1
ATOM 743 O O . LEU A 1 95 ? -37.232 83.628 160.498 1.00 88.04 95 LEU A O 1
ATOM 748 N N . ALA B 1 4 ? -34.660 68.476 161.205 1.00 53.66 4 ALA B N 1
ATOM 749 C CA . ALA B 1 4 ? -34.085 69.823 161.536 1.00 55.72 4 ALA B CA 1
ATOM 750 C C . ALA B 1 4 ? -33.399 70.424 160.312 1.00 56.82 4 ALA B C 1
ATOM 751 O O . ALA B 1 4 ? -33.535 71.619 160.031 1.00 55.01 4 ALA B O 1
ATOM 753 N N . PHE B 1 5 ? -32.651 69.595 159.593 1.00 58.03 5 PHE B N 1
ATOM 754 C CA . PHE B 1 5 ? -31.991 70.048 158.383 1.00 60.52 5 PHE B CA 1
ATOM 755 C C . PHE B 1 5 ? -33.059 70.362 157.337 1.00 63.67 5 PHE B C 1
ATOM 756 O O . PHE B 1 5 ? -32.934 71.324 156.583 1.00 60.17 5 PHE B O 1
ATOM 764 N N . LYS B 1 6 ? -34.113 69.551 157.314 1.00 69.14 6 LYS B N 1
ATOM 765 C CA . LYS B 1 6 ? -35.214 69.747 156.377 1.00 73.75 6 LYS B CA 1
ATOM 766 C C . LYS B 1 6 ? -35.983 71.004 156.755 1.00 70.49 6 LYS B C 1
ATOM 767 O O . LYS B 1 6 ? -36.438 71.746 155.888 1.00 65.99 6 LYS B O 1
ATOM 773 N N . LEU B 1 7 ? -36.107 71.244 158.058 1.00 69.10 7 LEU B N 1
ATOM 774 C CA . LEU B 1 7 ? -36.805 72.420 158.564 1.00 68.12 7 LEU B CA 1
ATOM 775 C C . LEU B 1 7 ? -36.068 73.688 158.139 1.00 65.16 7 LEU B C 1
ATOM 776 O O . LEU B 1 7 ? -36.690 74.669 157.710 1.00 65.29 7 LEU B O 1
ATOM 781 N N . LEU B 1 8 ? -34.737 73.646 158.249 1.00 62.17 8 LEU B N 1
ATOM 782 C CA . LEU B 1 8 ? -33.882 74.772 157.885 1.00 59.02 8 LEU B CA 1
ATOM 783 C C . LEU B 1 8 ? -34.006 75.063 156.392 1.00 59.13 8 LEU B C 1
ATOM 784 O O . LEU B 1 8 ? -34.147 76.222 155.981 1.00 58.63 8 LEU B O 1
ATOM 789 N N . TYR B 1 9 ? -33.995 74.004 155.587 1.00 59.66 9 TYR B N 1
ATOM 790 C CA . TYR B 1 9 ? -34.110 74.147 154.145 1.00 62.09 9 TYR B CA 1
ATOM 791 C C . TYR B 1 9 ? -35.459 74.734 153.746 1.00 64.71 9 TYR B C 1
ATOM 792 O O . TYR B 1 9 ? -35.523 75.634 152.904 1.00 62.33 9 TYR B O 1
ATOM 801 N N . LYS B 1 10 ? -36.533 74.213 154.347 1.00 69.20 10 LYS B N 1
ATOM 802 C CA . LYS B 1 10 ? -37.888 74.686 154.056 1.00 73.67 10 LYS B CA 1
ATOM 803 C C . LYS B 1 10 ? -38.000 76.174 154.354 1.00 68.81 10 LYS B C 1
ATOM 804 O O . LYS B 1 10 ? -38.551 76.931 153.556 1.00 65.54 10 LYS B O 1
ATOM 810 N N . THR B 1 11 ? -37.460 76.577 155.505 1.00 63.61 11 THR B N 1
ATOM 811 C CA . THR B 1 11 ? -37.487 77.974 155.939 1.00 59.15 11 THR B CA 1
ATOM 812 C C . THR B 1 11 ? -36.746 78.880 154.942 1.00 57.96 11 THR B C 1
ATOM 813 O O . THR B 1 11 ? -37.191 79.996 154.649 1.00 57.65 11 THR B O 1
ATOM 817 N N . ILE B 1 12 ? -35.616 78.392 154.431 1.00 57.32 12 ILE B N 1
ATOM 818 C CA . ILE B 1 12 ? -34.823 79.126 153.454 1.00 58.00 12 ILE B CA 1
ATOM 819 C C . ILE B 1 12 ? -35.611 79.241 152.142 1.00 62.18 12 ILE B C 1
ATOM 820 O O . ILE B 1 12 ? -35.561 80.267 151.460 1.00 60.90 12 ILE B O 1
ATOM 825 N N . GLU B 1 13 ? -36.351 78.184 151.805 1.00 68.32 13 GLU B N 1
ATOM 826 C CA . GLU B 1 13 ? -37.178 78.153 150.595 1.00 75.75 13 GLU B CA 1
ATOM 827 C C . GLU B 1 13 ? -38.336 79.150 150.681 1.00 76.51 13 GLU B C 1
ATOM 828 O O . GLU B 1 13 ? -38.682 79.804 149.698 1.00 73.84 13 GLU B O 1
ATOM 834 N N . GLU B 1 14 ? -38.931 79.244 151.863 1.00 77.96 14 GLU B N 1
ATOM 835 C CA . GLU B 1 14 ? -40.042 80.155 152.111 1.00 79.91 14 GLU B CA 1
ATOM 836 C C . GLU B 1 14 ? -39.611 81.614 151.965 1.00 78.70 14 GLU B C 1
ATOM 837 O O . GLU B 1 14 ? -40.407 82.465 151.577 1.00 78.65 14 GLU B O 1
ATOM 843 N N . ARG B 1 15 ? -38.351 81.896 152.281 1.00 78.79 15 ARG B N 1
ATOM 844 C CA . ARG B 1 15 ? -37.812 83.246 152.172 1.00 78.96 15 ARG B CA 1
ATOM 845 C C . ARG B 1 15 ? -37.549 83.636 150.727 1.00 75.17 15 ARG B C 1
ATOM 846 O O . ARG B 1 15 ? -37.574 84.816 150.383 1.00 73.05 15 ARG B O 1
ATOM 854 N N . LYS B 1 16 ? -37.306 82.639 149.886 1.00 71.42 16 LYS B N 1
ATOM 855 C CA . LYS B 1 16 ? -37.040 82.879 148.477 1.00 69.33 16 LYS B CA 1
ATOM 856 C C . LYS B 1 16 ? -38.311 83.338 147.755 1.00 71.18 16 LYS B C 1
ATOM 857 O O . LYS B 1 16 ? -38.248 84.098 146.780 1.00 70.35 16 LYS B O 1
ATOM 863 N N . GLY B 1 17 ? -39.459 82.887 148.255 1.00 72.81 17 GLY B N 1
ATOM 864 C CA . GLY B 1 17 ? -40.740 83.247 147.668 1.00 77.71 17 GLY B CA 1
ATOM 865 C C . GLY B 1 17 ? -41.376 84.482 148.284 1.00 81.03 17 GLY B C 1
ATOM 866 O O . GLY B 1 17 ? -42.061 85.237 147.596 1.00 83.59 17 GLY B O 1
ATOM 867 N N . SER B 1 18 ? -41.185 84.665 149.587 1.00 84.46 18 SER B N 1
ATOM 868 C CA . SER B 1 18 ? -41.722 85.816 150.312 1.00 86.77 18 SER B CA 1
ATOM 869 C C . SER B 1 18 ? -40.536 86.601 150.874 1.00 86.88 18 SER B C 1
ATOM 870 O O . SER B 1 18 ? -40.171 86.449 152.048 1.00 85.53 18 SER B O 1
ATOM 873 N N . PRO B 1 19 ? -39.934 87.467 150.039 1.00 85.36 19 PRO B N 1
ATOM 874 C CA . PRO B 1 19 ? -38.782 88.302 150.384 1.00 86.02 19 PRO B CA 1
ATOM 875 C C . PRO B 1 19 ? -38.998 89.408 151.409 1.00 87.31 19 PRO B C 1
ATOM 876 O O . PRO B 1 19 ? -39.981 90.147 151.361 1.00 85.47 19 PRO B O 1
ATOM 880 N N . LEU B 1 20 ? -38.056 89.490 152.339 1.00 87.89 20 LEU B N 1
ATOM 881 C CA . LEU B 1 20 ? -38.044 90.495 153.387 1.00 89.66 20 LEU B CA 1
ATOM 882 C C . LEU B 1 20 ? -36.637 91.058 153.288 1.00 92.13 20 LEU B C 1
ATOM 883 O O . LEU B 1 20 ? -35.692 90.449 153.788 1.00 93.56 20 LEU B O 1
ATOM 888 N N . PRO B 1 21 ? -36.470 92.194 152.588 1.00 94.10 21 PRO B N 1
ATOM 889 C CA . PRO B 1 21 ? -35.164 92.843 152.408 1.00 96.63 21 PRO B CA 1
ATOM 890 C C . PRO B 1 21 ? -34.344 92.961 153.694 1.00 98.22 21 PRO B C 1
ATOM 891 O O . PRO B 1 21 ? -33.111 92.989 153.653 1.00 101.34 21 PRO B O 1
ATOM 895 N N . GLU B 1 22 ? -35.036 92.986 154.832 1.00 101.11 22 GLU B N 1
ATOM 896 C CA . GLU B 1 22 ? -34.396 93.095 156.136 1.00 96.69 22 GLU B CA 1
ATOM 897 C C . GLU B 1 22 ? -33.653 91.812 156.511 1.00 87.65 22 GLU B C 1
ATOM 898 O O . GLU B 1 22 ? -32.703 91.847 157.294 1.00 82.86 22 GLU B O 1
ATOM 904 N N . SER B 1 23 ? -34.085 90.687 155.949 1.00 76.54 23 SER B N 1
ATOM 905 C CA . SER B 1 23 ? -33.478 89.393 156.250 1.00 67.64 23 SER B CA 1
ATOM 906 C C . SER B 1 23 ? -32.173 89.103 155.505 1.00 63.26 23 SER B C 1
ATOM 907 O O . SER B 1 23 ? -31.991 89.496 154.348 1.00 62.04 23 SER B O 1
ATOM 910 N N . TYR B 1 24 ? -31.290 88.379 156.188 1.00 57.87 24 TYR B N 1
ATOM 911 C CA . TYR B 1 24 ? -29.997 87.999 155.642 1.00 54.03 24 TYR B CA 1
ATOM 912 C C . TYR B 1 24 ? -30.137 87.025 154.457 1.00 52.85 24 TYR B C 1
ATOM 913 O O . TYR B 1 24 ? -29.399 87.118 153.466 1.00 51.78 24 TYR B O 1
ATOM 922 N N . THR B 1 25 ? -31.095 86.102 154.564 1.00 51.02 25 THR B N 1
ATOM 923 C CA . THR B 1 25 ? -31.328 85.125 153.514 1.00 51.73 25 THR B CA 1
ATOM 924 C C . THR B 1 25 ? -31.713 85.811 152.209 1.00 53.11 25 THR B C 1
ATOM 925 O O . THR B 1 25 ? -31.228 85.445 151.133 1.00 54.04 25 THR B O 1
ATOM 929 N N . ASN B 1 26 ? -32.586 86.806 152.305 1.00 54.64 26 ASN B N 1
ATOM 930 C CA . ASN B 1 26 ? -33.003 87.538 151.119 1.00 55.82 26 ASN B CA 1
ATOM 931 C C . ASN B 1 26 ? -31.859 88.374 150.574 1.00 53.61 26 ASN B C 1
ATOM 932 O O . ASN B 1 26 ? -31.717 88.528 149.360 1.00 52.26 26 ASN B O 1
ATOM 937 N N . TYR B 1 27 ? -31.021 88.882 151.475 1.00 52.31 27 TYR B N 1
ATOM 938 C CA . TYR B 1 27 ? -29.856 89.658 151.074 1.00 51.75 27 TYR B CA 1
ATOM 939 C C . TYR B 1 27 ? -28.964 88.750 150.208 1.00 49.19 27 TYR B C 1
ATOM 940 O O . TYR B 1 27 ? -28.475 89.162 149.157 1.00 46.91 27 TYR B O 1
ATOM 949 N N . LEU B 1 28 ? -28.803 87.500 150.643 1.00 47.11 28 LEU B N 1
ATOM 950 C CA . LEU B 1 28 ? -28.004 86.528 149.921 1.00 46.07 28 LEU B CA 1
ATOM 951 C C . LEU B 1 28 ? -28.588 86.217 148.546 1.00 46.61 28 LEU B C 1
ATOM 952 O O . LEU B 1 28 ? -27.862 86.166 147.544 1.00 46.20 28 LEU B O 1
ATOM 957 N N . PHE B 1 29 ? -29.898 85.994 148.504 1.00 49.06 29 PHE B N 1
ATOM 958 C CA . PHE B 1 29 ? -30.576 85.703 147.240 1.00 51.57 29 PHE B CA 1
ATOM 959 C C . PHE B 1 29 ? -30.457 86.877 146.270 1.00 52.65 29 PHE B C 1
ATOM 960 O O . PHE B 1 29 ? -30.282 86.679 145.072 1.00 53.05 29 PHE B O 1
ATOM 968 N N . SER B 1 30 ? -30.532 88.099 146.796 1.00 54.77 30 SER B N 1
ATOM 969 C CA . SER B 1 30 ? -30.430 89.278 145.948 1.00 57.80 30 SER B CA 1
ATOM 970 C C . SER B 1 30 ? -29.019 89.439 145.383 1.00 58.08 30 SER B C 1
ATOM 971 O O . SER B 1 30 ? -28.866 89.763 144.202 1.00 56.80 30 SER B O 1
ATOM 974 N N . LYS B 1 31 ? -27.996 89.203 146.210 1.00 56.58 31 LYS B N 1
ATOM 975 C CA . LYS B 1 31 ? -26.611 89.304 145.741 1.00 54.25 31 LYS B CA 1
ATOM 976 C C . LYS B 1 31 ? -26.252 88.097 144.870 1.00 50.46 31 LYS B C 1
ATOM 977 O O . LYS B 1 31 ? -25.361 88.163 144.027 1.00 47.45 31 LYS B O 1
ATOM 983 N N . GLY B 1 32 ? -26.946 86.985 145.091 1.00 46.45 32 GLY B N 1
ATOM 984 C CA . GLY B 1 32 ? -26.723 85.797 144.291 1.00 45.06 32 GLY B CA 1
ATOM 985 C C . GLY B 1 32 ? -25.629 84.801 144.640 1.00 45.48 32 GLY B C 1
ATOM 986 O O . GLY B 1 32 ? -24.958 84.865 145.679 1.00 46.14 32 GLY B O 1
ATOM 987 N N . GLU B 1 33 ? -25.477 83.859 143.718 1.00 45.51 33 GLU B N 1
ATOM 988 C CA . GLU B 1 33 ? -24.513 82.756 143.755 1.00 46.05 33 GLU B CA 1
ATOM 989 C C . GLU B 1 33 ? -23.093 83.098 144.271 1.00 45.60 33 GLU B C 1
ATOM 990 O O . GLU B 1 33 ? -22.588 82.466 145.201 1.00 45.03 33 GLU B O 1
ATOM 996 N N . ASP B 1 34 ? -22.468 84.094 143.654 1.00 45.19 34 ASP B N 1
ATOM 997 C CA . ASP B 1 34 ? -21.113 84.505 144.008 1.00 44.07 34 ASP B CA 1
ATOM 998 C C . ASP B 1 34 ? -20.941 84.956 145.455 1.00 45.05 34 ASP B C 1
ATOM 999 O O . ASP B 1 34 ? -19.882 84.743 146.068 1.00 43.78 34 ASP B O 1
ATOM 1004 N N . LYS B 1 35 ? -21.973 85.579 146.003 1.00 46.08 35 LYS B N 1
ATOM 1005 C CA . LYS B 1 35 ? -21.922 86.044 147.377 1.00 47.41 35 LYS B CA 1
ATOM 1006 C C . LYS B 1 35 ? -21.987 84.840 148.321 1.00 45.87 35 LYS B C 1
ATOM 1007 O O . LYS B 1 35 ? -21.231 84.756 149.280 1.00 45.13 35 LYS B O 1
ATOM 1013 N N . ILE B 1 36 ? -22.884 83.905 148.031 1.00 43.02 36 ILE B N 1
ATOM 1014 C CA . ILE B 1 36 ? -23.076 82.718 148.846 1.00 40.59 36 ILE B CA 1
ATOM 1015 C C . ILE B 1 36 ? -21.823 81.844 148.849 1.00 39.39 36 ILE B C 1
ATOM 1016 O O . ILE B 1 36 ? -21.392 81.365 149.899 1.00 36.44 36 ILE B O 1
ATOM 1021 N N . LEU B 1 37 ? -21.222 81.685 147.677 1.00 37.66 37 LEU B N 1
ATOM 1022 C CA . LEU B 1 37 ? -20.020 80.881 147.523 1.00 36.26 37 LEU B CA 1
ATOM 1023 C C . LEU B 1 37 ? -18.861 81.458 148.328 1.00 37.88 37 LEU B C 1
ATOM 1024 O O . LEU B 1 37 ? -18.096 80.710 148.948 1.00 37.11 37 LEU B O 1
ATOM 1029 N N . LYS B 1 38 ? -18.758 82.786 148.345 1.00 38.80 38 LYS B N 1
ATOM 1030 C CA . LYS B 1 38 ? -17.697 83.466 149.090 1.00 40.99 38 LYS B CA 1
ATOM 1031 C C . LYS B 1 38 ? -17.890 83.193 150.569 1.00 40.04 38 LYS B C 1
ATOM 1032 O O . LYS B 1 38 ? -16.934 82.976 151.300 1.00 38.75 38 LYS B O 1
ATOM 1038 N N . LYS B 1 39 ? -19.146 83.199 151.003 1.00 42.42 39 LYS B N 1
ATOM 1039 C CA . LYS B 1 39 ? -19.480 82.935 152.391 1.00 42.93 39 LYS B CA 1
ATOM 1040 C C . LYS B 1 39 ? -19.097 81.515 152.780 1.00 39.65 39 LYS B C 1
ATOM 1041 O O . LYS B 1 39 ? -18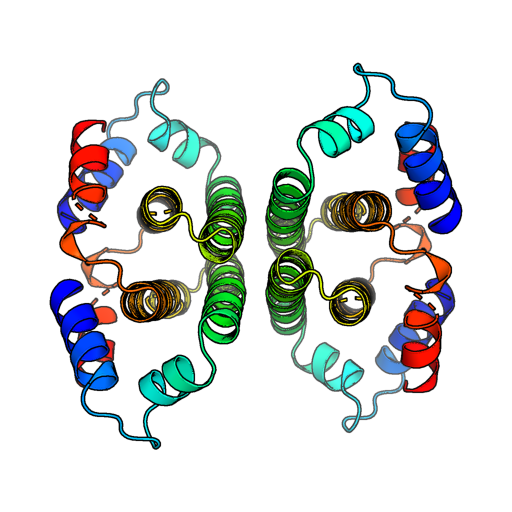.550 81.294 153.853 1.00 37.75 39 LYS B O 1
ATOM 1047 N N . ILE B 1 40 ? -19.362 80.564 151.890 1.00 38.03 40 ILE B N 1
ATOM 1048 C CA . ILE B 1 40 ? -19.027 79.172 152.132 1.00 38.81 40 ILE B CA 1
ATOM 1049 C C . ILE B 1 40 ? -17.507 78.990 152.295 1.00 38.98 40 ILE B C 1
ATOM 1050 O O . ILE B 1 40 ? -17.059 78.282 153.194 1.00 35.43 40 ILE B O 1
ATOM 1055 N N . GLY B 1 41 ? -16.731 79.658 151.431 1.00 38.54 41 GLY B N 1
ATOM 1056 C CA . GLY B 1 41 ? -15.285 79.563 151.501 1.00 40.28 41 GLY B CA 1
ATOM 1057 C C . GLY B 1 41 ? -14.748 80.147 152.802 1.00 42.64 41 GLY B C 1
ATOM 1058 O O . GLY B 1 41 ? -13.882 79.560 153.463 1.00 38.98 41 GLY B O 1
ATOM 1059 N N . GLU B 1 42 ? -15.279 81.311 153.164 1.00 44.27 42 GLU B N 1
ATOM 1060 C CA . GLU B 1 42 ? -14.903 82.007 154.388 1.00 48.61 42 GLU B CA 1
ATOM 1061 C C . GLU B 1 42 ? -15.236 81.161 155.621 1.00 46.70 42 GLU B C 1
ATOM 1062 O O . GLU B 1 42 ? -14.418 80.996 156.520 1.00 42.83 42 GLU B O 1
ATOM 1068 N N . GLU B 1 43 ? -16.448 80.618 155.637 1.00 45.71 43 GLU B N 1
ATOM 1069 C CA . GLU B 1 43 ? -16.929 79.791 156.729 1.00 45.52 43 GLU B CA 1
ATOM 1070 C C . GLU B 1 43 ? -16.122 78.514 156.879 1.00 42.64 43 GLU B C 1
ATOM 1071 O O . GLU B 1 43 ? -15.898 78.043 157.985 1.00 38.90 43 GLU B O 1
ATOM 1077 N N . CYS B 1 44 ? -15.713 77.937 155.750 1.00 42.98 44 CYS B N 1
ATOM 1078 C CA . CYS B 1 44 ? -14.910 76.722 155.760 1.00 42.38 44 CYS B CA 1
ATOM 1079 C C . CYS B 1 44 ? -13.547 77.019 156.411 1.00 39.52 44 CYS B C 1
ATOM 1080 O O . CYS B 1 44 ? -13.049 76.228 157.216 1.00 38.06 44 CYS B O 1
ATOM 1083 N N . ALA B 1 45 ? -12.961 78.169 156.085 1.00 36.66 45 ALA B N 1
ATOM 1084 C CA . ALA B 1 45 ? -11.702 78.565 156.693 1.00 36.42 45 ALA B CA 1
ATOM 1085 C C . ALA B 1 45 ? -11.922 78.742 158.205 1.00 36.76 45 ALA B C 1
ATOM 1086 O O . ALA B 1 45 ? -11.095 78.326 159.018 1.00 35.82 45 ALA B O 1
ATOM 1088 N N . GLU B 1 46 ? -13.071 79.300 158.582 1.00 38.18 46 GLU B N 1
ATOM 1089 C CA . GLU B 1 46 ? -13.377 79.494 159.995 1.00 40.87 46 GLU B CA 1
ATOM 1090 C C . GLU B 1 46 ? -13.499 78.177 160.746 1.00 39.18 46 GLU B C 1
ATOM 1091 O O . GLU B 1 46 ? -13.161 78.106 161.917 1.00 39.53 46 GLU B O 1
ATOM 1097 N N . VAL B 1 47 ? -13.979 77.137 160.070 1.00 37.29 47 VAL B N 1
ATOM 1098 C CA . VAL B 1 47 ? -14.122 75.818 160.684 1.00 35.21 47 VAL B CA 1
ATOM 1099 C C . VAL B 1 47 ? -12.740 75.228 160.938 1.00 34.48 47 VAL B C 1
ATOM 1100 O O . VAL B 1 47 ? -12.500 74.626 161.981 1.00 32.88 47 VAL B O 1
ATOM 1104 N N . ILE B 1 48 ? -11.830 75.406 159.976 1.00 33.83 48 ILE B N 1
ATOM 1105 C CA . ILE B 1 48 ? -10.477 74.900 160.098 1.00 33.62 48 ILE B CA 1
ATOM 1106 C C . ILE B 1 48 ? -9.753 75.591 161.284 1.00 35.20 48 ILE B C 1
ATOM 1107 O O . ILE B 1 48 ? -9.169 74.927 162.147 1.00 34.32 48 ILE B O 1
ATOM 1112 N N . ILE B 1 49 ? -9.838 76.921 161.318 1.00 35.11 49 ILE B N 1
ATOM 1113 C CA . ILE B 1 49 ? -9.243 77.736 162.359 1.00 36.52 49 ILE B CA 1
ATOM 1114 C C . ILE B 1 49 ? -9.813 77.368 163.741 1.00 39.42 49 ILE B C 1
ATOM 1115 O O . ILE B 1 49 ? -9.056 77.163 164.700 1.00 39.54 49 ILE B O 1
ATOM 1120 N N . ALA B 1 50 ? -11.137 77.222 163.817 1.00 40.32 50 ALA B N 1
ATOM 1121 C CA . ALA B 1 50 ? -11.794 76.877 165.076 1.00 42.31 50 ALA B CA 1
ATOM 1122 C C . ALA B 1 50 ? -11.372 75.498 165.558 1.00 43.61 50 ALA B C 1
ATOM 1123 O O . ALA B 1 50 ? -11.175 75.283 166.758 1.00 42.63 50 ALA B O 1
ATOM 1125 N N . CYS B 1 51 ? -11.237 74.564 164.621 1.00 44.85 51 CYS B N 1
ATOM 1126 C CA . CYS B 1 51 ? -10.855 73.202 164.954 1.00 45.44 51 CYS B CA 1
ATOM 1127 C C . CYS B 1 51 ? -9.435 73.129 165.491 1.00 45.37 51 CYS B C 1
ATOM 1128 O O . CYS B 1 51 ? -9.160 72.418 166.460 1.00 44.78 51 CYS B O 1
ATOM 1131 N N . LYS B 1 52 ? -8.543 73.908 164.893 1.00 45.06 52 LYS B N 1
ATOM 1132 C CA . LYS B 1 52 ? -7.151 73.958 165.329 1.00 44.77 52 LYS B CA 1
ATOM 1133 C C . LYS B 1 52 ? -7.005 74.668 166.683 1.00 46.35 52 LYS B C 1
ATOM 1134 O O . LYS B 1 52 ? -6.013 74.469 167.381 1.00 46.89 52 LYS B O 1
ATOM 1140 N N . ASN B 1 53 ? -7.986 75.504 167.029 1.00 48.42 53 ASN B N 1
ATOM 1141 C CA . ASN B 1 53 ? -8.001 76.234 168.295 1.00 51.28 53 ASN B CA 1
ATOM 1142 C C . ASN B 1 53 ? -8.630 75.376 169.378 1.00 55.53 53 ASN B C 1
ATOM 1143 O O . ASN B 1 53 ? -8.640 75.745 170.553 1.00 56.27 53 ASN B O 1
ATOM 1148 N N . ASN B 1 54 ? -9.150 74.223 168.963 1.00 59.97 54 ASN B N 1
ATOM 1149 C CA . ASN B 1 54 ? -9.805 73.269 169.855 1.00 62.95 54 ASN B CA 1
ATOM 1150 C C . ASN B 1 54 ? -11.044 73.848 170.533 1.00 61.82 54 ASN B C 1
ATOM 1151 O O . ASN B 1 54 ? -11.431 73.427 171.623 1.00 62.38 54 ASN B O 1
ATOM 1156 N N . ASP B 1 55 ? -11.660 74.820 169.865 1.00 59.69 55 ASP B N 1
ATOM 1157 C CA . ASP B 1 55 ? -12.859 75.487 170.346 1.00 56.59 55 ASP B CA 1
ATOM 1158 C C . ASP B 1 55 ? -14.064 74.730 169.776 1.00 56.06 55 ASP B C 1
ATOM 1159 O O . ASP B 1 55 ? -14.490 74.983 168.652 1.00 53.48 55 ASP B O 1
ATOM 1164 N N . LYS B 1 56 ? -14.599 73.789 170.543 1.00 57.42 56 LYS B N 1
ATOM 1165 C CA . LYS B 1 56 ? -15.736 73.004 170.081 1.00 59.95 56 LYS B CA 1
ATOM 1166 C C . LYS B 1 56 ? -17.005 73.798 169.796 1.00 60.71 56 LYS B C 1
ATOM 1167 O O . LYS B 1 56 ? -17.690 73.518 168.819 1.00 57.57 56 LYS B O 1
ATOM 1173 N N . GLU B 1 57 ? -17.330 74.758 170.657 1.00 63.46 57 GLU B N 1
ATOM 1174 C CA . GLU B 1 57 ? -18.521 75.574 170.451 1.00 66.24 57 GLU B CA 1
ATOM 1175 C C . GLU B 1 57 ? -18.437 76.314 169.122 1.00 60.87 57 GLU B C 1
ATOM 1176 O O . GLU B 1 57 ? -19.406 76.347 168.362 1.00 58.27 57 GLU B O 1
ATOM 1182 N N . GLU B 1 58 ? -17.260 76.868 168.834 1.00 54.84 58 GLU B N 1
ATOM 1183 C CA . GLU B 1 58 ? -17.042 77.603 167.601 1.00 50.41 58 GLU B CA 1
ATOM 1184 C C . GLU B 1 58 ? -17.076 76.682 166.365 1.00 47.05 58 GLU B C 1
ATOM 1185 O O . GLU B 1 58 ? -17.592 77.068 165.315 1.00 45.92 58 GLU B O 1
ATOM 1191 N N . VAL B 1 59 ? -16.578 75.457 166.505 1.00 42.97 59 VAL B N 1
ATOM 1192 C CA . VAL B 1 59 ? -16.598 74.515 165.392 1.00 41.27 59 VAL B CA 1
ATOM 1193 C C . VAL B 1 59 ? -18.051 74.228 165.005 1.00 41.60 59 VAL B C 1
ATOM 1194 O O . VAL B 1 59 ? -18.392 74.195 163.820 1.00 41.39 59 VAL B O 1
ATOM 1198 N N . VAL B 1 60 ? -18.898 74.060 166.013 1.00 41.11 60 VAL B N 1
ATOM 1199 C CA . VAL B 1 60 ? -20.320 73.795 165.810 1.00 39.20 60 VAL B CA 1
ATOM 1200 C C . VAL B 1 60 ? -21.022 74.974 165.141 1.00 40.24 60 VAL B C 1
ATOM 1201 O O . VAL B 1 60 ? -21.774 74.776 164.193 1.00 38.13 60 VAL B O 1
ATOM 1205 N N . LYS B 1 61 ? -20.763 76.191 165.625 1.00 43.72 61 LYS B N 1
ATOM 1206 C CA . LYS B 1 61 ? -21.368 77.389 165.047 1.00 48.64 61 LYS B CA 1
ATOM 1207 C C . LYS B 1 61 ? -20.958 77.580 163.596 1.00 46.19 61 LYS B C 1
ATOM 1208 O O . LYS B 1 61 ? -21.796 77.827 162.739 1.00 44.85 61 LYS B O 1
ATOM 1214 N N . GLU B 1 62 ? -19.661 77.462 163.328 1.00 43.57 62 GLU B N 1
ATOM 1215 C CA . GLU B 1 62 ? -19.160 77.630 161.972 1.00 42.60 62 GLU B CA 1
ATOM 1216 C C . GLU B 1 62 ? -19.578 76.507 161.025 1.00 40.41 62 GLU B C 1
ATOM 1217 O O . GLU B 1 62 ? -19.837 76.765 159.845 1.00 38.68 62 GLU B O 1
ATOM 1231 N N . VAL B 1 64 ? -22.361 74.774 161.216 1.00 36.71 64 VAL B N 1
ATOM 1232 C CA . VAL B 1 64 ? -23.768 75.016 160.933 1.00 37.61 64 VAL B CA 1
ATOM 1233 C C . VAL B 1 64 ? -23.891 76.202 159.981 1.00 39.51 64 VAL B C 1
ATOM 1234 O O . VAL B 1 64 ? -24.797 76.257 159.137 1.00 38.80 64 VAL B O 1
ATOM 1238 N N . ASP B 1 65 ? -22.962 77.143 160.107 1.00 41.97 65 ASP B N 1
ATOM 1239 C CA . ASP B 1 65 ? -22.912 78.304 159.234 1.00 44.37 65 ASP B CA 1
ATOM 1240 C C . ASP B 1 65 ? -22.654 77.821 157.799 1.00 41.80 65 ASP B C 1
ATOM 1241 O O . ASP B 1 65 ? -23.276 78.304 156.850 1.00 40.24 65 ASP B O 1
ATOM 1246 N N . VAL B 1 66 ? -21.741 76.860 157.656 1.00 39.84 66 VAL B N 1
ATOM 1247 C CA . VAL B 1 66 ? -21.410 76.288 156.360 1.00 38.25 66 VAL B CA 1
ATOM 1248 C C . VAL B 1 66 ? -22.646 75.602 155.792 1.00 38.85 66 VAL B C 1
ATOM 1249 O O . VAL B 1 66 ? -22.996 75.811 154.635 1.00 38.17 66 VAL B O 1
ATOM 1253 N N . PHE B 1 67 ? -23.330 74.833 156.638 1.00 40.84 67 PHE B N 1
ATOM 1254 C CA . PHE B 1 67 ? -24.526 74.108 156.237 1.00 44.34 67 PHE B CA 1
ATOM 1255 C C . PHE B 1 67 ? -25.656 75.035 155.812 1.00 44.46 67 PHE B C 1
ATOM 1256 O O . PHE B 1 67 ? -26.348 74.778 154.832 1.00 43.52 67 PHE B O 1
ATOM 1264 N N . TYR B 1 68 ? -25.833 76.114 156.560 1.00 43.59 68 TYR B N 1
ATOM 1265 C CA . TYR B 1 68 ? -26.866 77.079 156.255 1.00 42.31 68 TYR B CA 1
ATOM 1266 C C . TYR B 1 68 ? -26.628 77.682 154.874 1.00 41.16 68 TYR B C 1
ATOM 1267 O O . TYR B 1 68 ? -27.541 77.730 154.047 1.00 41.80 68 TYR B O 1
ATOM 1276 N N . HIS B 1 69 ? -25.393 78.107 154.601 1.00 40.94 69 HIS B N 1
ATOM 1277 C CA . HIS B 1 69 ? -25.075 78.711 153.313 1.00 38.72 69 HIS B CA 1
ATOM 1278 C C . HIS B 1 69 ? -25.161 77.711 152.168 1.00 38.59 69 HIS B C 1
ATOM 1279 O O . HIS B 1 69 ? -25.500 78.091 151.045 1.00 38.32 69 HIS B O 1
ATOM 1286 N N . CYS B 1 70 ? -24.868 76.444 152.444 1.00 38.15 70 CYS B N 1
ATOM 1287 C CA . CYS B 1 70 ? -24.958 75.420 151.414 1.00 40.17 70 CYS B CA 1
ATOM 1288 C C . CYS B 1 70 ? -26.436 75.252 151.019 1.00 40.49 70 CYS B C 1
ATOM 1289 O O . CYS B 1 70 ? -26.764 75.117 149.833 1.00 40.01 70 CYS B O 1
ATOM 1292 N N . PHE B 1 71 ? -27.316 75.305 152.012 1.00 39.88 71 PHE B N 1
ATOM 1293 C CA . PHE B 1 71 ? -28.745 75.172 151.783 1.00 40.89 71 PHE B CA 1
ATOM 1294 C C . PHE B 1 71 ? -29.282 76.381 151.018 1.00 40.43 71 PHE B C 1
ATOM 1295 O O . PHE B 1 71 ? -30.110 76.241 150.109 1.00 38.95 71 PHE B O 1
ATOM 1303 N N . VAL B 1 72 ? -28.784 77.567 151.364 1.00 39.02 72 VAL B N 1
ATOM 1304 C CA . VAL B 1 72 ? -29.192 78.774 150.657 1.00 37.45 72 VAL B CA 1
ATOM 1305 C C . VAL B 1 72 ? -28.758 78.626 149.203 1.00 37.56 72 VAL B C 1
ATOM 1306 O O . VAL B 1 72 ? -29.523 78.927 148.283 1.00 35.82 72 VAL B O 1
ATOM 1310 N N . LEU B 1 73 ? -27.550 78.095 149.000 1.00 38.34 73 LEU B N 1
ATOM 1311 C CA . LEU B 1 73 ? -27.015 77.872 147.660 1.00 38.54 73 LEU B CA 1
ATOM 1312 C C . LEU B 1 73 ? -27.876 76.880 146.876 1.00 39.84 73 LEU B C 1
ATOM 1313 O O . LEU B 1 73 ? -28.084 77.049 145.672 1.00 39.84 73 LEU B O 1
ATOM 1318 N N . LEU B 1 74 ? -28.346 75.825 147.545 1.00 41.30 74 LEU B N 1
ATOM 1319 C CA . LEU B 1 74 ? -29.199 74.834 146.898 1.00 42.00 74 LEU B CA 1
ATOM 1320 C C . LEU B 1 74 ? -30.458 75.522 146.366 1.00 42.86 74 LEU B C 1
ATOM 1321 O O . LEU B 1 74 ? -30.761 75.425 145.181 1.00 43.44 74 LEU B O 1
ATOM 1326 N N . ALA B 1 75 ? -31.146 76.253 147.246 1.00 43.58 75 ALA B N 1
ATOM 1327 C CA . ALA B 1 75 ? -32.364 76.984 146.908 1.00 44.00 75 ALA B CA 1
ATOM 1328 C C . ALA B 1 75 ? -32.117 77.957 145.764 1.00 45.81 75 ALA B C 1
ATOM 1329 O O . ALA B 1 75 ? -32.898 78.023 144.822 1.00 46.92 75 ALA B O 1
ATOM 1331 N N . GLU B 1 76 ? -31.004 78.673 145.822 1.00 47.89 76 GLU B N 1
ATOM 1332 C CA . GLU B 1 76 ? -30.633 79.624 144.779 1.00 50.15 76 GLU B CA 1
ATOM 1333 C C . GLU B 1 76 ? -30.400 78.949 143.412 1.00 50.75 76 GLU B C 1
ATOM 1334 O O . GLU B 1 76 ? -30.744 79.506 142.370 1.00 50.57 76 GLU B O 1
ATOM 1340 N N . LYS B 1 77 ? -29.790 77.769 143.410 1.00 51.05 77 LYS B N 1
ATOM 1341 C CA . LYS B 1 77 ? -29.519 77.046 142.167 1.00 50.96 77 LYS B CA 1
ATOM 1342 C C . LYS B 1 77 ? -30.672 76.115 141.806 1.00 52.48 77 LYS B C 1
ATOM 1343 O O . LYS B 1 77 ? -30.581 75.355 140.848 1.00 51.61 77 LYS B O 1
ATOM 1349 N N . ASN B 1 78 ? -31.746 76.175 142.592 1.00 55.21 78 ASN B N 1
ATOM 1350 C CA . ASN B 1 78 ? -32.927 75.344 142.381 1.00 58.28 78 ASN B CA 1
ATOM 1351 C C . ASN B 1 78 ? -32.608 73.856 142.424 1.00 56.89 78 ASN B C 1
ATOM 1352 O O . ASN B 1 78 ? -32.979 73.096 141.526 1.00 55.92 78 ASN B O 1
ATOM 1357 N N . ILE B 1 79 ? -31.870 73.453 143.450 1.00 55.89 79 ILE B N 1
ATOM 1358 C CA . ILE B 1 79 ? -31.518 72.054 143.632 1.00 53.93 79 ILE B CA 1
ATOM 1359 C C . ILE B 1 79 ? -32.330 71.565 144.815 1.00 54.11 79 ILE B C 1
ATOM 1360 O O . ILE B 1 79 ? -32.250 72.130 145.902 1.00 53.92 79 ILE B O 1
ATOM 1365 N N . ALA B 1 80 ? -33.145 70.542 144.575 1.00 55.47 80 ALA B N 1
ATOM 1366 C CA . ALA B 1 80 ? -34.011 69.979 145.602 1.00 56.98 80 ALA B CA 1
ATOM 1367 C C . ALA B 1 80 ? -33.207 69.326 146.718 1.00 58.49 80 ALA B C 1
ATOM 1368 O O . ALA B 1 80 ? -32.196 68.662 146.469 1.00 57.05 80 ALA B O 1
ATOM 1370 N N . LEU B 1 81 ? -33.673 69.516 147.948 1.00 59.66 81 LEU B N 1
ATOM 1371 C CA . LEU B 1 81 ? -33.014 68.939 149.111 1.00 62.03 81 LEU B CA 1
ATOM 1372 C C . LEU B 1 81 ? -32.977 67.409 149.057 1.00 67.23 81 LEU B C 1
ATOM 1373 O O . LEU B 1 81 ? -31.981 66.797 149.467 1.00 65.35 81 LEU B O 1
ATOM 1378 N N . GLU B 1 82 ? -34.045 66.798 148.541 1.00 74.17 82 GLU B N 1
ATOM 1379 C CA . GLU B 1 82 ? -34.114 65.342 148.446 1.00 79.57 82 GLU B CA 1
ATOM 1380 C C . GLU B 1 82 ? -33.003 64.763 147.574 1.00 74.39 82 GLU B C 1
ATOM 1381 O O . GLU B 1 82 ? -32.574 63.634 147.789 1.00 70.70 82 GLU B O 1
ATOM 1387 N N . ASP B 1 83 ? -32.535 65.539 146.600 1.00 69.41 83 ASP B N 1
ATOM 1388 C CA . ASP B 1 83 ? -31.452 65.096 145.732 1.00 64.15 83 ASP B CA 1
ATOM 1389 C C . ASP B 1 83 ? -30.210 64.906 146.602 1.00 60.18 83 ASP B C 1
ATOM 1390 O O . ASP B 1 83 ? -29.463 63.932 146.449 1.00 58.46 83 ASP B O 1
ATOM 1395 N N . VAL B 1 84 ? -30.029 65.827 147.546 1.00 56.08 84 VAL B N 1
ATOM 1396 C CA . VAL B 1 84 ? -28.910 65.786 148.477 1.00 53.04 84 VAL B CA 1
ATOM 1397 C C . VAL B 1 84 ? -29.085 64.591 149.400 1.00 53.12 84 VAL B C 1
ATOM 1398 O O . VAL B 1 84 ? -28.157 63.803 149.591 1.00 53.26 84 VAL B O 1
ATOM 1410 N N . ARG B 1 86 ? -30.753 61.880 148.876 1.00 64.62 86 ARG B N 1
ATOM 1411 C CA . ARG B 1 86 ? -30.585 60.624 148.133 1.00 69.61 86 ARG B CA 1
ATOM 1412 C C . ARG B 1 86 ? -29.098 60.281 148.126 1.00 64.68 86 ARG B C 1
ATOM 1413 O O . ARG B 1 86 ? -28.707 59.136 148.358 1.00 62.64 86 ARG B O 1
ATOM 1421 N N . GLU B 1 87 ? -28.280 61.292 147.847 1.00 59.76 87 GLU B N 1
ATOM 1422 C CA . GLU B 1 87 ? -26.830 61.139 147.808 1.00 55.85 87 GLU B CA 1
ATOM 1423 C C . GLU B 1 87 ? -26.298 60.735 149.187 1.00 52.59 87 GLU B C 1
ATOM 1424 O O . GLU B 1 87 ? -25.404 59.898 149.294 1.00 49.93 87 GLU B O 1
ATOM 1430 N N . VAL B 1 88 ? -26.852 61.331 150.242 1.00 50.87 88 VAL B N 1
ATOM 1431 C CA . VAL B 1 88 ? -26.423 60.993 151.591 1.00 50.96 88 VAL B CA 1
ATOM 1432 C C . VAL B 1 88 ? -26.736 59.523 151.886 1.00 53.81 88 VAL B C 1
ATOM 1433 O O . VAL B 1 88 ? -25.902 58.811 152.453 1.00 51.12 88 VAL B O 1
ATOM 1437 N N . LYS B 1 89 ? -27.924 59.063 151.476 1.00 58.99 89 LYS B N 1
ATOM 1438 C CA . LYS B 1 89 ? -28.329 57.674 151.696 1.00 65.26 89 LYS B CA 1
ATOM 1439 C C . LYS B 1 89 ? -27.457 56.726 150.885 1.00 68.13 89 LYS B C 1
ATOM 1440 O O . LYS B 1 89 ? -27.055 55.676 151.377 1.00 64.28 89 LYS B O 1
ATOM 1446 N N . GLU B 1 90 ? -27.186 57.088 149.635 1.00 72.65 90 GLU B N 1
ATOM 1447 C CA . GLU B 1 90 ? -26.350 56.266 148.769 1.00 77.74 90 GLU B CA 1
ATOM 1448 C C . GLU B 1 90 ? -24.972 56.135 149.399 1.00 75.60 90 GLU B C 1
ATOM 1449 O O . GLU B 1 90 ? -24.416 55.038 149.484 1.00 74.10 90 GLU B O 1
ATOM 1455 N N . ARG B 1 91 ? -24.451 57.259 149.878 1.00 74.22 91 ARG B N 1
ATOM 1456 C CA . ARG B 1 91 ? -23.146 57.316 150.524 1.00 72.44 91 ARG B CA 1
ATOM 1457 C C . ARG B 1 91 ? -23.144 56.447 151.786 1.00 70.86 91 ARG B C 1
ATOM 1458 O O . ARG B 1 91 ? -22.155 55.792 152.103 1.00 67.65 91 ARG B O 1
ATOM 1466 N N . ASN B 1 92 ? -24.270 56.451 152.489 1.00 71.82 92 ASN B N 1
ATOM 1467 C CA . ASN B 1 92 ? -24.443 55.668 153.710 1.00 73.12 92 ASN B CA 1
ATOM 1468 C C . ASN B 1 92 ? -24.350 54.175 153.402 1.00 71.35 92 ASN B C 1
ATOM 1469 O O . ASN B 1 92 ? -23.694 53.423 154.122 1.00 68.85 92 ASN B O 1
ATOM 1474 N N . GLY B 1 93 ? -25.021 53.765 152.329 1.00 69.07 93 GLY B N 1
ATOM 1475 C CA . GLY B 1 93 ? -25.019 52.373 151.919 1.00 68.18 93 GLY B CA 1
ATOM 1476 C C . GLY B 1 93 ? -23.628 51.881 151.584 1.00 69.16 93 GLY B C 1
ATOM 1477 O O . GLY B 1 93 ? -23.246 50.776 151.981 1.00 68.02 93 GLY B O 1
ATOM 1478 N N . LYS B 1 94 ? -22.869 52.711 150.866 1.00 70.69 94 LYS B N 1
ATOM 1479 C CA . LYS B 1 94 ? -21.503 52.384 150.470 1.00 72.39 94 LYS B CA 1
ATOM 1480 C C . LYS B 1 94 ? -20.667 52.058 151.701 1.00 73.92 94 LYS B C 1
ATOM 1481 O O . LYS B 1 94 ? -19.875 51.108 151.704 1.00 72.63 94 LYS B O 1
ATOM 1487 N N . LEU B 1 95 ? -20.859 52.855 152.747 1.00 77.65 95 LEU B N 1
ATOM 1488 C CA . LEU B 1 95 ? -20.150 52.673 154.005 1.00 82.16 95 LEU B CA 1
ATOM 1489 C C . LEU B 1 95 ? -20.667 51.428 154.731 1.00 83.39 95 LEU B C 1
ATOM 1490 O O . LEU B 1 95 ? -19.819 50.635 155.178 1.00 83.90 95 LEU B O 1
ATOM 1495 N N . ALA C 1 4 ? 9.264 94.307 143.623 1.00 57.68 4 ALA C N 1
ATOM 1496 C CA . ALA C 1 4 ? 7.896 94.778 143.982 1.00 56.90 4 ALA C CA 1
ATOM 1497 C C . ALA C 1 4 ? 7.309 93.944 145.118 1.00 55.64 4 ALA C C 1
ATOM 1498 O O . ALA C 1 4 ? 6.695 94.485 146.046 1.00 54.78 4 ALA C O 1
ATOM 1500 N N . PHE C 1 5 ? 7.509 92.628 145.048 1.00 56.10 5 PHE C N 1
ATOM 1501 C CA . PHE C 1 5 ? 7.033 91.729 146.102 1.00 56.67 5 PHE C CA 1
ATOM 1502 C C . PHE C 1 5 ? 7.816 92.022 147.377 1.00 59.95 5 PHE C C 1
ATOM 1503 O O . PHE C 1 5 ? 7.261 91.994 148.476 1.00 55.38 5 PHE C O 1
ATOM 1511 N N . LYS C 1 6 ? 9.105 92.319 147.215 1.00 65.07 6 LYS C N 1
ATOM 1512 C CA . LYS C 1 6 ? 9.974 92.647 148.340 1.00 70.94 6 LYS C CA 1
ATOM 1513 C C . LYS C 1 6 ? 9.587 94.000 148.914 1.00 68.13 6 LYS C C 1
ATOM 1514 O O . LYS C 1 6 ? 9.632 94.201 150.118 1.00 63.62 6 LYS C O 1
ATOM 1520 N N . LEU C 1 7 ? 9.196 94.918 148.037 1.00 66.97 7 LEU C N 1
ATOM 1521 C CA . LEU C 1 7 ? 8.777 96.254 148.443 1.00 65.04 7 LEU C CA 1
ATOM 1522 C C . LEU C 1 7 ? 7.516 96.168 149.297 1.00 61.55 7 LEU C C 1
ATOM 1523 O O . LEU C 1 7 ? 7.401 96.838 150.327 1.00 61.12 7 LEU C O 1
ATOM 1528 N N . LEU C 1 8 ? 6.583 95.319 148.864 1.00 58.24 8 LEU C N 1
ATOM 1529 C CA . LEU C 1 8 ? 5.318 95.099 149.552 1.00 54.98 8 LEU C CA 1
ATOM 1530 C C . LEU C 1 8 ? 5.574 94.529 150.939 1.00 54.88 8 LEU C C 1
ATOM 1531 O O . LEU C 1 8 ? 5.013 95.005 151.934 1.00 55.37 8 LEU C O 1
ATOM 1536 N N . TYR C 1 9 ? 6.453 93.535 151.001 1.00 55.93 9 TYR C N 1
ATOM 1537 C CA . TYR C 1 9 ? 6.798 92.898 152.262 1.00 57.78 9 TYR C CA 1
ATOM 1538 C C . TYR C 1 9 ? 7.458 93.878 153.230 1.00 60.92 9 TYR C C 1
ATOM 1539 O O . TYR C 1 9 ? 7.109 93.916 154.407 1.00 58.95 9 TYR C O 1
ATOM 1548 N N . LYS C 1 10 ? 8.406 94.666 152.727 1.00 67.06 10 LYS C N 1
ATOM 1549 C CA . LYS C 1 10 ? 9.109 95.648 153.553 1.00 72.62 10 LYS C CA 1
ATOM 1550 C C . LYS C 1 10 ? 8.127 96.650 154.155 1.00 68.15 10 LYS C C 1
ATOM 1551 O O . LYS C 1 10 ? 8.212 96.976 155.338 1.00 65.59 10 LYS C O 1
ATOM 1557 N N . THR C 1 11 ? 7.193 97.124 153.330 1.00 63.37 11 THR C N 1
ATOM 1558 C CA . THR C 1 11 ? 6.179 98.085 153.755 1.00 59.47 11 THR C CA 1
ATOM 1559 C C . THR C 1 11 ? 5.297 97.503 154.866 1.00 58.18 11 THR C C 1
ATOM 1560 O O . THR C 1 11 ? 4.943 98.199 155.818 1.00 56.00 11 THR C O 1
AT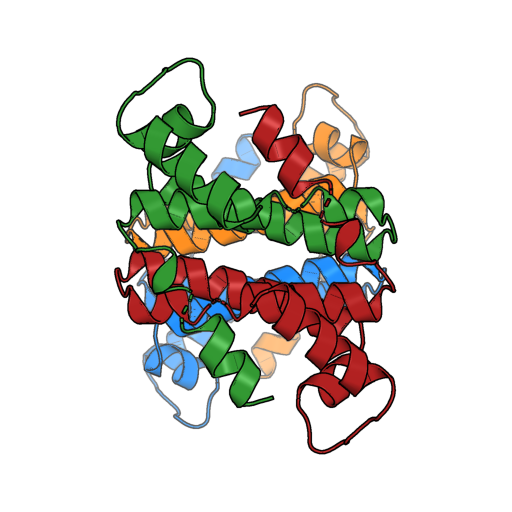OM 1564 N N . ILE C 1 12 ? 4.945 96.225 154.728 1.00 55.64 12 ILE C N 1
ATOM 1565 C CA . ILE C 1 12 ? 4.123 95.527 155.713 1.00 54.54 12 ILE C CA 1
ATOM 1566 C C . ILE C 1 12 ? 4.914 95.384 157.016 1.00 59.95 12 ILE C C 1
ATOM 1567 O O . ILE C 1 12 ? 4.352 95.505 158.103 1.00 56.97 12 ILE C O 1
ATOM 1572 N N . GLU C 1 13 ? 6.219 95.150 156.892 1.00 66.52 13 GLU C N 1
ATOM 1573 C CA . GLU C 1 13 ? 7.116 95.024 158.045 1.00 74.08 13 GLU C CA 1
ATOM 1574 C C . GLU C 1 13 ? 7.247 96.352 158.800 1.00 76.03 13 GLU C C 1
ATOM 1575 O O . GLU C 1 13 ? 7.277 96.375 160.029 1.00 72.73 13 GLU C O 1
ATOM 1581 N N . GLU C 1 14 ? 7.325 97.450 158.051 1.00 79.16 14 GLU C N 1
ATOM 1582 C CA . GLU C 1 14 ? 7.447 98.781 158.629 1.00 81.85 14 GLU C CA 1
ATOM 1583 C C . GLU C 1 14 ? 6.211 99.159 159.435 1.00 80.96 14 GLU C C 1
ATOM 1584 O O . GLU C 1 14 ? 6.301 99.924 160.393 1.00 80.35 14 GLU C O 1
ATOM 1590 N N . ARG C 1 15 ? 5.058 98.624 159.039 1.00 81.30 15 ARG C N 1
ATOM 1591 C CA . ARG C 1 15 ? 3.803 98.892 159.733 1.00 80.40 15 ARG C CA 1
ATOM 1592 C C . ARG C 1 15 ? 3.701 98.126 161.044 1.00 76.86 15 ARG C C 1
ATOM 1593 O O . ARG C 1 15 ? 3.023 98.556 161.972 1.00 74.02 15 ARG C O 1
ATOM 1601 N N . LYS C 1 16 ? 4.381 96.988 161.113 1.00 75.58 16 LYS C N 1
ATOM 1602 C CA . LYS C 1 16 ? 4.372 96.161 162.313 1.00 73.20 16 LYS C CA 1
ATOM 1603 C C . LYS C 1 16 ? 5.150 96.841 163.449 1.00 73.73 16 LYS C C 1
ATOM 1604 O O . LYS C 1 16 ? 4.846 96.645 164.628 1.00 73.56 16 LYS C O 1
ATOM 1610 N N . GLY C 1 17 ? 6.136 97.658 163.081 1.00 74.51 17 GLY C N 1
ATOM 1611 C CA . GLY C 1 17 ? 6.944 98.372 164.058 1.00 78.84 17 GLY C CA 1
ATOM 1612 C C . GLY C 1 17 ? 6.421 99.759 164.396 1.00 82.90 17 GLY C C 1
ATOM 1613 O O . GLY C 1 17 ? 6.562 100.217 165.532 1.00 83.85 17 GLY C O 1
ATOM 1614 N N . SER C 1 18 ? 5.853 100.439 163.401 1.00 86.32 18 SER C N 1
ATOM 1615 C CA . SER C 1 18 ? 5.283 101.775 163.570 1.00 88.22 18 SER C CA 1
ATOM 1616 C C . SER C 1 18 ? 3.790 101.681 163.258 1.00 87.68 18 SER C C 1
ATOM 1617 O O . SER C 1 18 ? 3.351 101.987 162.148 1.00 88.20 18 SER C O 1
ATOM 1620 N N . PRO C 1 19 ? 2.989 101.269 164.251 1.00 89.83 19 PRO C N 1
ATOM 1621 C CA . PRO C 1 19 ? 1.541 101.107 164.138 1.00 89.24 19 PRO C CA 1
ATOM 1622 C C . PRO C 1 19 ? 0.715 102.376 163.997 1.00 90.78 19 PRO C C 1
ATOM 1623 O O . PRO C 1 19 ? 0.923 103.373 164.698 1.00 88.78 19 PRO C O 1
ATOM 1627 N N . LEU C 1 20 ? -0.232 102.308 163.067 1.00 94.21 20 LEU C N 1
ATOM 1628 C CA . LEU C 1 20 ? -1.168 103.385 162.786 1.00 98.00 20 LEU C CA 1
ATOM 1629 C C . LEU C 1 20 ? -2.511 102.674 162.825 1.00 101.58 20 LEU C C 1
ATOM 1630 O O . LEU C 1 20 ? -2.889 102.005 161.865 1.00 106.18 20 LEU C O 1
ATOM 1635 N N . PRO C 1 21 ? -3.219 102.747 163.968 1.00 111.27 21 PRO C N 1
ATOM 1636 C CA . PRO C 1 21 ? -4.529 102.109 164.155 1.00 112.60 21 PRO C CA 1
ATOM 1637 C C . PRO C 1 21 ? -5.489 102.318 162.984 1.00 111.41 21 PRO C C 1
ATOM 1638 O O . PRO C 1 21 ? -6.362 101.482 162.731 1.00 111.77 21 PRO C O 1
ATOM 1642 N N . GLU C 1 22 ? -5.294 103.418 162.262 1.00 112.00 22 GLU C N 1
ATOM 1643 C CA . GLU C 1 22 ? -6.127 103.762 161.112 1.00 107.48 22 GLU C CA 1
ATOM 1644 C C . GLU C 1 22 ? -5.892 102.824 159.928 1.00 97.40 22 GLU C C 1
ATOM 1645 O O . GLU C 1 22 ? -6.772 102.657 159.083 1.00 89.14 22 GLU C O 1
ATOM 1651 N N . SER C 1 23 ? -4.702 102.226 159.864 1.00 83.16 23 SER C N 1
ATOM 1652 C CA . SER C 1 23 ? -4.351 101.326 158.769 1.00 71.81 23 SER C CA 1
ATOM 1653 C C . SER C 1 23 ? -4.900 99.903 158.896 1.00 66.32 23 SER C C 1
ATOM 1654 O O . SER C 1 23 ? -5.044 99.356 159.994 1.00 65.68 23 SER C O 1
ATOM 1657 N N . TYR C 1 24 ? -5.197 99.318 157.742 1.00 60.08 24 TYR C N 1
ATOM 1658 C CA . TYR C 1 24 ? -5.724 97.971 157.648 1.00 54.77 24 TYR C CA 1
ATOM 1659 C C . TYR C 1 24 ? -4.689 96.923 158.089 1.00 52.52 24 TYR C C 1
ATOM 1660 O O . TYR C 1 24 ? -5.032 95.935 158.747 1.00 51.38 24 TYR C O 1
ATOM 1669 N N . THR C 1 25 ? -3.430 97.165 157.735 1.00 50.44 25 THR C N 1
ATOM 1670 C CA . THR C 1 25 ? -2.344 96.257 158.093 1.00 51.06 25 THR C CA 1
ATOM 1671 C C . THR C 1 25 ? -2.213 96.145 159.612 1.00 50.88 25 THR C C 1
ATOM 1672 O O . THR C 1 25 ? -2.077 95.046 160.152 1.00 51.99 25 THR C O 1
ATOM 1676 N N . ASN C 1 26 ? -2.298 97.275 160.302 1.00 51.21 26 ASN C N 1
ATOM 1677 C CA . ASN C 1 26 ? -2.208 97.267 161.753 1.00 51.41 26 ASN C CA 1
ATOM 1678 C C . ASN C 1 26 ? -3.441 96.627 162.365 1.00 49.55 26 ASN C C 1
ATOM 1679 O O . ASN C 1 26 ? -3.348 95.922 163.365 1.00 48.50 26 ASN C O 1
ATOM 1684 N N . TYR C 1 27 ? -4.589 96.822 161.720 1.00 47.36 27 TYR C N 1
ATOM 1685 C CA . TYR C 1 27 ? -5.836 96.221 162.170 1.00 46.49 27 TYR C CA 1
ATOM 1686 C C . TYR C 1 27 ? -5.657 94.692 162.143 1.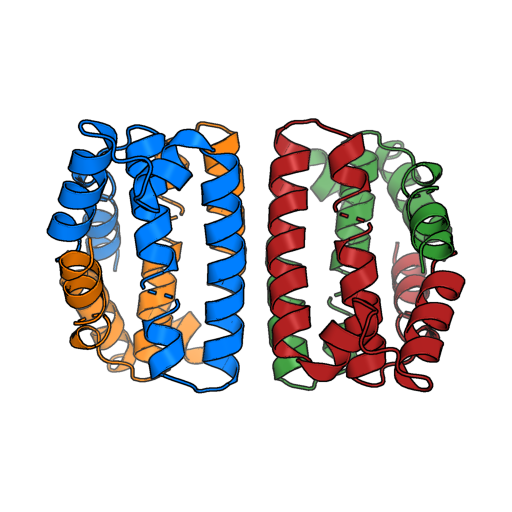00 44.54 27 TYR C C 1
ATOM 1687 O O . TYR C 1 27 ? -6.083 93.990 163.057 1.00 43.78 27 TYR C O 1
ATOM 1696 N N . LEU C 1 28 ? -5.011 94.195 161.087 1.00 43.02 28 LEU C N 1
ATOM 1697 C CA . LEU C 1 28 ? -4.754 92.770 160.925 1.00 41.57 28 LEU C CA 1
ATOM 1698 C C . LEU C 1 28 ? -3.808 92.243 161.986 1.00 42.47 28 LEU C C 1
ATOM 1699 O O . LEU C 1 28 ? -4.073 91.193 162.580 1.00 41.69 28 LEU C O 1
ATOM 1704 N N . PHE C 1 29 ? -2.723 92.979 162.235 1.00 42.94 29 PHE C N 1
ATOM 1705 C CA . PHE C 1 29 ? -1.755 92.591 163.252 1.00 45.41 29 PHE C CA 1
ATOM 1706 C C . PHE C 1 29 ? -2.387 92.576 164.633 1.00 47.26 29 PHE C C 1
ATOM 1707 O O . PHE C 1 29 ? -2.096 91.690 165.427 1.00 48.27 29 PHE C O 1
ATOM 1715 N N . SER C 1 30 ? -3.275 93.533 164.906 1.00 49.37 30 SER C N 1
ATOM 1716 C CA . SER C 1 30 ? -3.925 93.593 166.213 1.00 51.25 30 SER C CA 1
ATOM 1717 C C . SER C 1 30 ? -4.891 92.433 166.406 1.00 50.57 30 SER C C 1
ATOM 1718 O O . SER C 1 30 ? -4.943 91.854 167.480 1.00 51.96 30 SER C O 1
ATOM 1721 N N . LYS C 1 31 ? -5.641 92.085 165.365 1.00 50.83 31 LYS C N 1
ATOM 1722 C CA . LYS C 1 31 ? -6.579 90.960 165.465 1.00 49.95 31 LYS C CA 1
ATOM 1723 C C . LYS C 1 31 ? -5.820 89.637 165.428 1.00 46.46 31 LYS C C 1
ATOM 1724 O O . LYS C 1 31 ? -6.291 88.631 165.928 1.00 45.51 31 LYS C O 1
ATOM 1730 N N . GLY C 1 32 ? -4.650 89.645 164.806 1.00 44.76 32 GLY C N 1
ATOM 1731 C CA . GLY C 1 32 ? -3.836 88.451 164.753 1.00 44.59 32 GLY C CA 1
ATOM 1732 C C . GLY C 1 32 ? -4.025 87.422 163.657 1.00 46.04 32 GLY C C 1
ATOM 1733 O O . GLY C 1 32 ? -4.787 87.579 162.688 1.00 45.94 32 GLY C O 1
ATOM 1734 N N . GLU C 1 33 ? -3.283 86.342 163.860 1.00 46.22 33 GLU C N 1
ATOM 1735 C CA . GLU C 1 33 ? -3.207 85.178 162.992 1.00 46.96 33 GLU C CA 1
ATOM 1736 C C . GLU C 1 33 ? -4.537 84.671 162.418 1.00 45.17 33 GLU C C 1
ATOM 1737 O O . GLU C 1 33 ? -4.675 84.520 161.212 1.00 44.08 33 GLU C O 1
ATOM 1743 N N . ASP C 1 34 ? -5.499 84.412 163.295 1.00 42.89 34 ASP C N 1
ATOM 1744 C CA . ASP C 1 34 ? -6.803 83.901 162.899 1.00 42.09 34 ASP C CA 1
ATOM 1745 C C . ASP C 1 34 ? -7.587 84.808 161.947 1.00 43.82 34 ASP C C 1
ATOM 1746 O O . ASP C 1 34 ? -8.311 84.327 161.079 1.00 42.45 34 ASP C O 1
ATOM 1751 N N . LYS C 1 35 ? -7.413 86.119 162.093 1.00 45.51 35 LYS C N 1
ATOM 1752 C CA . LYS C 1 35 ? -8.089 87.062 161.229 1.00 45.36 35 LYS C CA 1
ATOM 1753 C C . LYS C 1 35 ? -7.460 87.004 159.837 1.00 41.69 35 LYS C C 1
ATOM 1754 O O . LYS C 1 35 ? -8.157 86.960 158.834 1.00 41.44 35 LYS C O 1
ATOM 1760 N N . ILE C 1 36 ? -6.141 86.986 159.794 1.00 38.54 36 ILE C N 1
ATOM 1761 C CA . ILE C 1 36 ? -5.403 86.956 158.534 1.00 36.40 36 ILE C CA 1
ATOM 1762 C C . ILE C 1 36 ? -5.697 85.690 157.738 1.00 35.03 36 ILE C C 1
ATOM 1763 O O . ILE C 1 36 ? -5.909 85.740 156.529 1.00 32.94 36 ILE C O 1
ATOM 1768 N N . LEU C 1 37 ? -5.754 84.568 158.450 1.00 34.98 37 LEU C N 1
ATOM 1769 C CA . LEU C 1 37 ? -6.025 83.273 157.858 1.00 34.13 37 LEU C CA 1
ATOM 1770 C C . LEU C 1 37 ? -7.421 83.225 157.256 1.00 36.04 37 LEU C C 1
ATOM 1771 O O . LEU C 1 37 ? -7.614 82.669 156.174 1.00 36.90 37 LEU C O 1
ATOM 1776 N N . LYS C 1 38 ? -8.386 83.833 157.945 1.00 38.03 38 LYS C N 1
ATOM 1777 C CA . LYS C 1 38 ? -9.760 83.889 157.455 1.00 40.30 38 LYS C CA 1
ATOM 1778 C C . LYS C 1 38 ? -9.797 84.685 156.164 1.00 39.22 38 LYS C C 1
ATOM 1779 O O . LYS C 1 38 ? -10.499 84.318 155.231 1.00 38.67 38 LYS C O 1
ATOM 1785 N N . LYS C 1 39 ? -9.020 85.763 156.121 1.00 38.94 39 LYS C N 1
ATOM 1786 C CA . LYS C 1 39 ? -8.934 86.611 154.943 1.00 40.37 39 LYS C CA 1
ATOM 1787 C C . LYS C 1 39 ? -8.353 85.854 153.754 1.00 37.27 39 LYS C C 1
ATOM 1788 O O . LYS C 1 39 ? -8.842 85.986 152.639 1.00 34.95 39 LYS C O 1
ATOM 1794 N N . ILE C 1 40 ? -7.330 85.039 154.015 1.00 34.65 40 ILE C N 1
ATOM 1795 C CA . ILE C 1 40 ? -6.689 84.265 152.975 1.00 33.72 40 ILE C CA 1
ATOM 1796 C C . ILE C 1 40 ? -7.667 83.254 152.369 1.00 34.58 40 ILE C C 1
ATOM 1797 O O . ILE C 1 40 ? -7.715 83.102 151.141 1.00 31.68 40 ILE C O 1
ATOM 1802 N N . GLY C 1 41 ? -8.476 82.627 153.227 1.00 34.94 41 GLY C N 1
ATOM 1803 C CA . GLY C 1 41 ? -9.441 81.645 152.774 1.00 37.39 41 GLY C CA 1
ATOM 1804 C C . GLY C 1 41 ? -10.524 82.279 151.934 1.00 41.03 41 GLY C C 1
ATOM 1805 O O . GLY C 1 41 ? -10.909 81.756 150.889 1.00 39.46 41 GLY C O 1
ATOM 1806 N N . GLU C 1 42 ? -11.003 83.429 152.399 1.00 44.82 42 GLU C N 1
ATOM 1807 C CA . GLU C 1 42 ? -12.034 84.201 151.712 1.00 48.70 42 GLU C CA 1
ATOM 1808 C C . GLU C 1 42 ? -11.541 84.660 150.342 1.00 45.86 42 GLU C C 1
ATOM 1809 O O . GLU C 1 42 ? -12.227 84.500 149.337 1.00 42.27 42 GLU C O 1
ATOM 1815 N N . GLU C 1 43 ? -10.334 85.213 150.325 1.00 44.45 43 GLU C N 1
ATOM 1816 C CA . GLU C 1 43 ? -9.705 85.710 149.107 1.00 44.23 43 GLU C CA 1
ATOM 1817 C C . GLU C 1 43 ? -9.440 84.608 148.098 1.00 41.90 43 GLU C C 1
ATOM 1818 O O . GLU C 1 43 ? -9.540 84.825 146.893 1.00 39.76 43 GLU C O 1
ATOM 1824 N N . CYS C 1 44 ? -9.088 83.429 148.593 1.00 40.96 44 CYS C N 1
ATOM 1825 C CA . CYS C 1 44 ? -8.827 82.297 147.730 1.00 40.37 44 CYS C CA 1
ATOM 1826 C C . CYS C 1 44 ? -10.124 81.895 147.040 1.00 38.34 44 CYS C C 1
ATOM 1827 O O . CYS C 1 44 ? -10.133 81.580 145.847 1.00 37.26 44 CYS C O 1
ATOM 1830 N N . ALA C 1 45 ? -11.228 81.933 147.790 1.00 35.22 45 ALA C N 1
ATOM 1831 C CA . ALA C 1 45 ? -12.528 81.608 147.232 1.00 34.57 45 ALA C CA 1
ATOM 1832 C C . ALA C 1 45 ? -12.876 82.659 146.156 1.00 35.03 45 ALA C C 1
ATOM 1833 O O . ALA C 1 45 ? -13.394 82.312 145.099 1.00 35.92 45 ALA C O 1
ATOM 1835 N N . GLU C 1 46 ? -12.533 83.915 146.407 1.00 36.14 46 GLU C N 1
ATOM 1836 C CA . GLU C 1 46 ? -12.806 84.989 145.455 1.00 39.22 46 GLU C CA 1
ATOM 1837 C C . GLU C 1 46 ? -12.014 84.833 144.170 1.00 37.51 46 GLU C C 1
ATOM 1838 O O . GLU C 1 46 ? -12.465 85.251 143.112 1.00 37.89 46 GLU C O 1
ATOM 1844 N N . VAL C 1 47 ? -10.828 84.236 144.273 1.00 36.14 47 VAL C N 1
ATOM 1845 C CA . VAL C 1 47 ? -10.001 84.016 143.102 1.00 34.28 47 VAL C CA 1
ATOM 1846 C C . VAL C 1 47 ? -10.657 82.955 142.239 1.00 33.97 47 VAL C C 1
ATOM 1847 O O . VAL C 1 47 ? -10.738 83.100 141.024 1.00 34.18 47 VAL C O 1
ATOM 1851 N N . ILE C 1 48 ? -11.165 81.916 142.886 1.00 34.64 48 ILE C N 1
ATOM 1852 C CA . ILE C 1 48 ? -11.816 80.824 142.186 1.00 35.84 48 ILE C CA 1
ATOM 1853 C C . ILE C 1 48 ? -13.049 81.331 141.434 1.00 36.47 48 ILE C C 1
ATOM 1854 O O . ILE C 1 48 ? -13.197 81.090 140.231 1.00 35.55 48 ILE C O 1
ATOM 1859 N N . ILE C 1 49 ? -13.884 82.084 142.150 1.00 37.26 49 ILE C N 1
ATOM 1860 C CA . ILE C 1 49 ? -15.105 82.664 141.618 1.00 38.64 49 ILE C CA 1
ATOM 1861 C C . ILE C 1 49 ? -14.805 83.610 140.454 1.00 40.54 49 ILE C C 1
ATOM 1862 O O . ILE C 1 49 ? -15.430 83.524 139.402 1.00 40.50 49 ILE C O 1
ATOM 1867 N N . ALA C 1 50 ? -13.810 84.468 140.635 1.00 40.90 50 ALA C N 1
ATOM 1868 C CA . ALA C 1 50 ? -13.416 85.421 139.602 1.00 42.96 50 ALA C CA 1
ATOM 1869 C C . ALA C 1 50 ? -12.913 84.705 138.361 1.00 43.88 50 ALA C C 1
ATOM 1870 O O . ALA C 1 50 ? -13.225 85.102 137.248 1.00 45.25 50 ALA C O 1
ATOM 1872 N N . CYS C 1 51 ? -12.123 83.655 138.560 1.00 45.57 51 CYS C N 1
ATOM 1873 C CA . CYS C 1 51 ? -11.579 82.897 137.446 1.00 45.55 51 CYS C CA 1
ATOM 1874 C C . CYS C 1 51 ? -12.680 82.204 136.632 1.00 45.56 51 CYS C C 1
ATOM 1875 O O . CYS C 1 51 ? -12.644 82.204 135.401 1.00 45.19 51 CYS C O 1
ATOM 1878 N N . LYS C 1 52 ? -13.682 81.667 137.314 1.00 46.39 52 LYS C N 1
ATOM 1879 C CA . LYS C 1 52 ? -14.791 80.991 136.642 1.00 47.52 52 LYS C CA 1
ATOM 1880 C C . LYS C 1 52 ? -15.697 81.989 135.913 1.00 48.82 52 LYS C C 1
ATOM 1881 O O . LYS C 1 52 ? -16.433 81.621 134.995 1.00 49.15 52 LYS C O 1
ATOM 1887 N N . ASN C 1 53 ? -15.661 83.242 136.365 1.00 49.57 53 ASN C N 1
ATOM 1888 C CA . ASN C 1 53 ? -16.434 84.322 135.765 1.00 50.32 53 ASN C CA 1
ATOM 1889 C C . ASN C 1 53 ? -15.687 84.886 134.556 1.00 52.90 53 ASN C C 1
ATOM 1890 O O . ASN C 1 53 ? -16.229 85.705 133.812 1.00 53.59 53 ASN C O 1
ATOM 1895 N N . ASN C 1 54 ? -14.435 84.454 134.396 1.00 53.92 54 ASN C N 1
ATOM 1896 C CA . ASN C 1 54 ? -13.567 84.896 133.311 1.00 56.29 54 ASN C CA 1
ATOM 1897 C C . ASN C 1 54 ? -13.259 86.390 133.374 1.00 56.18 54 ASN C C 1
ATOM 1898 O O . ASN C 1 54 ? -12.991 87.037 132.366 1.00 56.23 54 ASN C O 1
ATOM 1903 N N . ASP C 1 55 ? -13.284 86.918 134.584 1.00 56.08 55 ASP C N 1
ATOM 1904 C CA . ASP C 1 55 ? -13.012 88.321 134.844 1.00 56.59 55 ASP C CA 1
ATOM 1905 C C . ASP C 1 55 ? -11.531 88.445 135.194 1.00 59.14 55 ASP C C 1
ATOM 1906 O O . ASP C 1 55 ? -11.145 88.263 136.346 1.00 56.53 55 ASP C O 1
ATOM 1911 N N . LYS C 1 56 ? -10.706 88.735 134.195 1.00 64.34 56 LYS C N 1
ATOM 1912 C CA . LYS C 1 56 ? -9.273 88.860 134.405 1.00 69.93 56 LYS C CA 1
ATOM 1913 C C . LYS C 1 56 ? -8.847 89.928 135.395 1.00 69.46 56 LYS C C 1
ATOM 1914 O O . LYS C 1 56 ? -7.946 89.696 136.201 1.00 66.38 56 LYS C O 1
ATOM 1920 N N . GLU C 1 57 ? -9.457 91.103 135.306 1.00 69.54 57 GLU C N 1
ATOM 1921 C CA . GLU C 1 57 ? -9.111 92.189 136.213 1.00 69.84 57 GLU C CA 1
ATOM 1922 C C . GLU C 1 57 ? -9.338 91.785 137.662 1.00 63.24 57 GLU C C 1
ATOM 1923 O O . GLU C 1 57 ? -8.499 92.042 138.525 1.00 60.67 57 GLU C O 1
ATOM 1929 N N . GLU C 1 58 ? -10.459 91.109 137.908 1.00 56.62 58 GLU C N 1
ATOM 1930 C CA . GLU C 1 58 ? -10.807 90.665 139.242 1.00 51.74 58 GLU C CA 1
ATOM 1931 C C . GLU C 1 58 ? -9.868 89.560 139.730 1.00 47.98 58 GLU C C 1
ATOM 1932 O O . GLU C 1 58 ? -9.488 89.546 140.902 1.00 46.03 58 GLU C O 1
ATOM 1938 N N . VAL C 1 59 ? -9.459 88.669 138.825 1.00 43.15 59 VAL C N 1
ATOM 1939 C CA . VAL C 1 59 ? -8.545 87.595 139.177 1.00 41.02 59 VAL C CA 1
ATOM 1940 C C . VAL C 1 59 ? -7.247 88.204 139.706 1.00 40.99 59 VAL C C 1
ATOM 1941 O O . VAL C 1 59 ? -6.723 87.772 140.734 1.00 41.69 59 VAL C O 1
ATOM 1945 N N . VAL C 1 60 ? -6.769 89.238 139.015 1.00 40.33 60 VAL C N 1
ATOM 1946 C CA . VAL C 1 60 ? -5.543 89.934 139.372 1.00 39.72 60 VAL C CA 1
ATOM 1947 C C . VAL C 1 60 ? -5.649 90.631 140.733 1.00 42.59 60 VAL C C 1
ATOM 1948 O O . VAL C 1 60 ? -4.733 90.534 141.551 1.00 40.87 60 VAL C O 1
ATOM 1952 N N . LYS C 1 61 ? -6.763 91.323 140.968 1.00 46.26 61 LYS C N 1
ATOM 1953 C CA . LYS C 1 61 ? -6.984 92.021 142.224 1.00 50.61 61 LYS C CA 1
ATOM 1954 C C . LYS C 1 61 ? -7.056 91.051 143.398 1.00 47.68 61 LYS C C 1
ATOM 1955 O O . LYS C 1 61 ? -6.446 91.275 144.441 1.00 45.66 61 LYS C O 1
ATOM 1961 N N . GLU C 1 62 ? -7.816 89.976 143.222 1.00 44.85 62 GLU C N 1
ATOM 1962 C CA . GLU C 1 62 ? -7.956 88.982 144.267 1.00 43.29 62 GLU C CA 1
ATOM 1963 C C . GLU C 1 62 ? -6.678 88.179 144.514 1.00 41.20 62 GLU C C 1
ATOM 1964 O O . GLU C 1 62 ? -6.364 87.854 145.671 1.00 38.71 62 GLU C O 1
ATOM 1978 N N . VAL C 1 64 ? -3.611 89.248 144.062 1.00 37.30 64 VAL C N 1
ATOM 1979 C CA . VAL C 1 64 ? -2.710 90.162 144.773 1.00 38.25 64 VAL C CA 1
ATOM 1980 C C . VAL C 1 64 ? -3.181 90.331 146.216 1.00 37.94 64 VAL C C 1
ATOM 1981 O O . VAL C 1 64 ? -2.384 90.530 147.114 1.00 36.04 64 VAL C O 1
ATOM 1985 N N . ASP C 1 65 ? -4.487 90.216 146.421 1.00 39.73 65 ASP C N 1
ATOM 1986 C CA . ASP C 1 65 ? -5.083 90.303 147.741 1.00 40.60 65 ASP C CA 1
ATOM 1987 C C . ASP C 1 65 ? -4.580 89.111 148.554 1.00 38.94 65 ASP C C 1
ATOM 1988 O O . ASP C 1 65 ? -4.188 89.260 149.711 1.00 34.55 65 ASP C O 1
ATOM 1993 N N . VAL C 1 66 ? -4.586 87.931 147.935 1.00 37.34 66 VAL C N 1
ATOM 1994 C CA . VAL C 1 66 ? -4.114 86.713 148.580 1.00 36.63 66 VAL C CA 1
ATOM 1995 C C . VAL C 1 66 ? -2.645 86.888 148.949 1.00 37.96 66 VAL C C 1
ATOM 1996 O O . VAL C 1 66 ? -2.249 86.602 150.074 1.00 37.88 66 VAL C O 1
ATOM 2000 N N . PHE C 1 67 ? -1.852 87.404 148.015 1.00 40.35 67 PHE C N 1
ATOM 2001 C CA . PHE C 1 67 ? -0.427 87.621 148.244 1.00 42.36 67 PHE C CA 1
ATOM 2002 C C . PHE C 1 67 ? -0.155 88.618 149.371 1.00 42.32 67 PHE C C 1
ATOM 2003 O O . PHE C 1 67 ? 0.737 88.403 150.204 1.00 41.41 67 PHE C O 1
ATOM 2011 N N . TYR C 1 68 ? -0.919 89.704 149.382 1.00 40.95 68 TYR C N 1
ATOM 2012 C CA . TYR C 1 68 ? -0.782 90.717 150.410 1.00 40.07 68 TYR C CA 1
ATOM 2013 C C . TYR C 1 68 ? -1.028 90.108 151.793 1.00 38.94 68 TYR C C 1
ATOM 2014 O O . TYR C 1 68 ? -0.246 90.325 152.710 1.00 39.84 68 TYR C O 1
ATOM 2023 N N . HIS C 1 69 ? -2.090 89.318 151.925 1.00 37.07 69 HIS C N 1
ATOM 2024 C CA . HIS C 1 69 ? -2.411 88.712 153.203 1.00 36.90 69 HIS C CA 1
ATOM 2025 C C . HIS C 1 69 ? -1.407 87.632 153.615 1.00 37.60 69 HIS C C 1
ATOM 2026 O O . HIS C 1 69 ? -1.129 87.457 154.804 1.00 36.91 69 HIS C O 1
ATOM 2033 N N . CYS C 1 70 ? -0.849 86.931 152.635 1.00 38.51 70 CYS C N 1
ATOM 2034 C CA . CYS C 1 70 ? 0.171 85.920 152.913 1.00 39.20 70 CYS C CA 1
ATOM 2035 C C . CYS C 1 70 ? 1.423 86.608 153.478 1.00 39.14 70 CYS C C 1
ATOM 2036 O O . CYS C 1 70 ? 2.054 86.095 154.395 1.00 38.80 70 CYS C O 1
ATOM 2039 N N . PHE C 1 71 ? 1.766 87.783 152.940 1.00 39.62 71 PHE C N 1
ATOM 2040 C CA . PHE C 1 71 ? 2.929 88.533 153.429 1.00 39.22 71 PHE C CA 1
ATOM 2041 C C . PHE C 1 71 ? 2.666 89.080 154.821 1.00 39.11 71 PHE C C 1
ATOM 2042 O O . PHE C 1 71 ? 3.546 89.048 155.680 1.00 38.31 71 PHE C O 1
ATOM 2050 N N . VAL C 1 72 ? 1.445 89.556 155.062 1.00 36.93 72 VAL C N 1
ATOM 2051 C CA . VAL C 1 72 ? 1.084 90.052 156.376 1.00 36.45 72 VAL C CA 1
ATOM 2052 C C . VAL C 1 72 ? 1.232 88.886 157.359 1.00 36.50 72 VAL C C 1
ATOM 2053 O O . VAL C 1 72 ? 1.765 89.061 158.454 1.00 35.13 72 VAL C O 1
ATOM 2057 N N . LEU C 1 73 ? 0.788 87.702 156.939 1.00 35.72 73 LEU C N 1
ATOM 2058 C CA . LEU C 1 73 ? 0.879 86.494 157.758 1.00 36.59 73 LEU C CA 1
ATOM 2059 C C . LEU C 1 73 ? 2.355 86.149 158.063 1.00 36.86 73 LEU C C 1
ATOM 2060 O O . LEU C 1 73 ? 2.688 85.746 159.175 1.00 36.43 73 LEU C O 1
ATOM 2065 N N . LEU C 1 74 ? 3.226 86.290 157.065 1.00 38.29 74 LEU C N 1
ATOM 2066 C CA . LEU C 1 74 ? 4.650 86.017 157.252 1.00 40.11 74 LEU C CA 1
ATOM 2067 C C . LEU C 1 74 ? 5.209 86.925 158.356 1.00 40.88 74 LEU C C 1
ATOM 2068 O O . LEU C 1 74 ? 5.811 86.445 159.323 1.00 42.25 74 LEU C O 1
ATOM 2073 N N . ALA C 1 75 ? 4.960 88.225 158.214 1.00 41.08 75 ALA C N 1
ATOM 2074 C CA . ALA C 1 75 ? 5.403 89.224 159.184 1.00 41.28 75 ALA C CA 1
ATOM 2075 C C . ALA C 1 75 ? 4.867 88.915 160.576 1.00 43.08 75 ALA C C 1
ATOM 2076 O O . ALA C 1 75 ? 5.596 88.997 161.557 1.00 43.63 75 ALA C O 1
ATOM 2078 N N . GLU C 1 76 ? 3.598 88.538 160.651 1.00 44.35 76 GLU C N 1
ATOM 2079 C CA . GLU C 1 76 ? 2.949 88.203 161.913 1.00 47.09 76 GLU C CA 1
ATOM 2080 C C . GLU C 1 76 ? 3.570 86.968 162.592 1.00 48.11 76 GLU C C 1
ATOM 2081 O O . GLU C 1 76 ? 3.702 86.923 163.812 1.00 48.32 76 GLU C O 1
ATOM 2087 N N . LYS C 1 77 ? 3.920 85.958 161.797 1.00 49.04 77 LYS C N 1
ATOM 2088 C CA . LYS C 1 77 ? 4.519 84.735 162.315 1.00 49.56 77 LYS C CA 1
ATOM 2089 C C . LYS C 1 77 ? 6.049 84.846 162.386 1.00 50.90 77 LYS C C 1
ATOM 2090 O O . LYS C 1 77 ? 6.733 83.876 162.721 1.00 50.85 77 LYS C O 1
ATOM 2096 N N . ASN C 1 78 ? 6.576 86.019 162.046 1.00 51.70 78 ASN C N 1
ATOM 2097 C CA . ASN C 1 78 ? 8.015 86.266 162.057 1.00 53.42 78 ASN C CA 1
ATOM 2098 C C . ASN C 1 78 ? 8.777 85.325 161.133 1.00 51.40 78 ASN C C 1
ATOM 2099 O O . ASN C 1 78 ? 9.761 84.707 161.529 1.00 51.92 78 ASN C O 1
ATOM 2104 N N . ILE C 1 79 ? 8.291 85.197 159.904 1.00 50.10 79 ILE C N 1
ATOM 2105 C CA . ILE C 1 79 ? 8.935 84.353 158.912 1.00 48.19 79 ILE C CA 1
ATOM 2106 C C . ILE C 1 79 ? 9.550 85.302 157.904 1.00 48.71 79 ILE C C 1
ATOM 2107 O O . ILE C 1 79 ? 8.852 86.132 157.324 1.00 50.45 79 ILE C O 1
ATOM 2112 N N . ALA C 1 80 ? 10.862 85.194 157.728 1.00 49.56 80 ALA C N 1
ATOM 2113 C CA . ALA C 1 80 ? 11.601 86.048 156.811 1.00 50.85 80 ALA C CA 1
ATOM 2114 C C . ALA C 1 80 ? 11.200 85.805 155.365 1.00 52.21 80 ALA C C 1
ATOM 2115 O O . ALA C 1 80 ? 10.992 84.659 154.950 1.00 52.44 80 ALA C O 1
ATOM 2117 N N . LEU C 1 81 ? 11.116 86.886 154.599 1.00 52.65 81 LEU C N 1
ATOM 2118 C CA . LEU C 1 81 ? 10.750 86.795 153.197 1.00 55.89 81 LEU C CA 1
ATOM 2119 C C . LEU C 1 81 ? 11.747 85.955 152.404 1.00 61.44 81 LEU C C 1
ATOM 2120 O O . LEU C 1 81 ? 11.356 85.196 151.513 1.00 61.14 81 LEU C O 1
ATOM 2125 N N . GLU C 1 82 ? 13.029 86.085 152.739 1.00 69.38 82 GLU C N 1
ATOM 2126 C CA . GLU C 1 82 ? 14.072 85.345 152.033 1.00 75.60 82 GLU C CA 1
ATOM 2127 C C . GLU C 1 82 ? 13.902 83.836 152.144 1.00 71.37 82 GLU C C 1
ATOM 2128 O O . GLU C 1 82 ? 14.336 83.104 151.255 1.00 68.36 82 GLU C O 1
ATOM 2134 N N . ASP C 1 83 ? 13.271 83.378 153.227 1.00 67.31 83 ASP C N 1
ATOM 2135 C CA . ASP C 1 83 ? 13.012 81.950 153.406 1.00 63.35 83 ASP C CA 1
ATOM 2136 C C . ASP C 1 83 ? 12.051 81.501 152.303 1.00 59.65 83 ASP C C 1
ATOM 2137 O O . ASP C 1 83 ? 12.211 80.430 151.720 1.00 59.61 83 ASP C O 1
ATOM 2142 N N . VAL C 1 84 ? 11.083 82.362 151.999 1.00 56.65 84 VAL C N 1
ATOM 2143 C CA . VAL C 1 84 ? 10.104 82.106 150.956 1.00 54.11 84 VAL C CA 1
ATOM 2144 C C . VAL C 1 84 ? 10.811 82.140 149.611 1.00 53.08 84 VAL C C 1
ATOM 2145 O O . VAL C 1 84 ? 10.631 81.251 148.778 1.00 54.44 84 VAL C O 1
ATOM 2157 N N . ARG C 1 86 ? 13.915 81.581 148.954 1.00 63.11 86 ARG C N 1
ATOM 2158 C CA . ARG C 1 86 ? 14.805 80.425 148.820 1.00 67.34 86 ARG C CA 1
ATOM 2159 C C . ARG C 1 86 ? 13.983 79.263 148.276 1.00 62.59 86 ARG C C 1
ATOM 2160 O O . ARG C 1 86 ? 14.399 78.568 147.346 1.00 59.33 86 ARG C O 1
ATOM 2168 N N . GLU C 1 87 ? 12.804 79.069 148.865 1.00 56.91 87 GLU C N 1
ATOM 2169 C CA . GLU C 1 87 ? 11.889 78.020 148.454 1.00 52.17 87 GLU C CA 1
ATOM 2170 C C . GLU C 1 87 ? 11.451 78.218 147.007 1.00 48.86 87 GLU C C 1
ATOM 2171 O O . GLU C 1 87 ? 11.347 77.257 146.255 1.00 46.77 87 GLU C O 1
ATOM 2177 N N . VAL C 1 88 ? 11.207 79.465 146.616 1.00 47.10 88 VAL C N 1
ATOM 2178 C CA . VAL C 1 88 ? 10.794 79.752 145.241 1.00 46.56 88 VAL C CA 1
ATOM 2179 C C . VAL C 1 88 ? 11.918 79.380 144.278 1.00 49.12 88 VAL C C 1
ATOM 2180 O O . VAL C 1 88 ? 11.670 78.776 143.239 1.00 46.34 88 VAL C O 1
ATOM 2184 N N . LYS C 1 89 ? 13.156 79.719 144.647 1.00 53.17 89 LYS C N 1
ATOM 2185 C CA . LYS C 1 89 ? 14.315 79.406 143.816 1.00 58.70 89 LYS C CA 1
ATOM 2186 C C . LYS C 1 89 ? 14.542 77.901 143.718 1.00 62.04 89 LYS C C 1
ATOM 2187 O O . LYS C 1 89 ? 14.852 77.379 142.639 1.00 59.82 89 LYS C O 1
ATOM 2193 N N . GLU C 1 90 ? 14.396 77.207 144.846 1.00 67.05 90 GLU C N 1
ATOM 2194 C CA . GLU C 1 90 ? 14.571 75.761 144.878 1.00 72.26 90 GLU C CA 1
ATOM 2195 C C . GLU C 1 90 ? 13.531 75.128 143.964 1.00 71.17 90 GLU C C 1
ATOM 2196 O O . GLU C 1 90 ? 13.844 74.252 143.156 1.00 70.36 90 GLU C O 1
ATOM 2202 N N . ARG C 1 91 ? 12.301 75.621 144.072 1.00 70.17 91 ARG C N 1
ATOM 2203 C CA . ARG C 1 91 ? 11.188 75.129 143.273 1.00 69.70 91 ARG C CA 1
ATOM 2204 C C . ARG C 1 91 ? 11.466 75.379 141.790 1.00 68.08 91 ARG C C 1
ATOM 2205 O O . ARG C 1 91 ? 11.145 74.555 140.931 1.00 65.63 91 ARG C O 1
ATOM 2213 N N . ASN C 1 92 ? 12.086 76.521 141.507 1.00 67.54 92 ASN C N 1
ATOM 2214 C CA . ASN C 1 92 ? 12.432 76.915 140.149 1.00 67.55 92 ASN C CA 1
ATOM 2215 C C . ASN C 1 92 ? 13.434 75.937 139.546 1.00 66.88 92 ASN C C 1
ATOM 2216 O O . ASN C 1 92 ? 13.303 75.532 138.388 1.00 63.06 92 ASN C O 1
ATOM 2221 N N . GLY C 1 93 ? 14.445 75.583 140.340 1.00 65.26 93 GLY C N 1
ATOM 2222 C CA . GLY C 1 93 ? 15.466 74.651 139.903 1.00 63.63 93 GLY C CA 1
ATOM 2223 C C . GLY C 1 93 ? 14.895 73.289 139.575 1.00 63.55 93 GLY C C 1
ATOM 2224 O O . GLY C 1 93 ? 15.276 72.692 138.569 1.00 63.05 93 GLY C O 1
ATOM 2225 N N . LYS C 1 94 ? 13.977 72.804 140.415 1.00 64.95 94 LYS C N 1
ATOM 2226 C CA . LYS C 1 94 ? 13.329 71.502 140.215 1.00 66.52 94 LYS C CA 1
ATOM 2227 C C . LYS C 1 94 ? 12.650 71.461 138.853 1.00 68.29 94 LYS C C 1
ATOM 2228 O O . LYS C 1 94 ? 12.719 70.454 138.144 1.00 67.30 94 LYS C O 1
ATOM 2234 N N . LEU C 1 95 ? 12.001 72.566 138.499 1.00 71.83 95 LEU C N 1
ATOM 2235 C CA . LEU C 1 95 ? 11.319 72.693 137.214 1.00 76.09 95 LEU C CA 1
ATOM 2236 C C . LEU C 1 95 ? 12.330 72.792 136.069 1.00 77.71 95 LEU C C 1
ATOM 2237 O O . LEU C 1 95 ? 12.147 72.068 135.075 1.00 78.39 95 LEU C O 1
ATOM 2242 N N . ALA D 1 4 ? 12.987 86.161 140.909 1.00 52.45 4 ALA D N 1
ATOM 2243 C CA . ALA D 1 4 ? 12.708 84.726 141.254 1.00 53.68 4 ALA D CA 1
ATOM 2244 C C . ALA D 1 4 ? 11.262 84.380 140.918 1.00 54.55 4 ALA D C 1
ATOM 2245 O O . ALA D 1 4 ? 10.982 83.322 140.342 1.00 54.56 4 ALA D O 1
ATOM 2247 N N . PHE D 1 5 ? 10.343 85.270 141.280 1.00 56.33 5 PHE D N 1
ATOM 2248 C CA . PHE D 1 5 ? 8.935 85.068 140.960 1.00 58.48 5 PHE D CA 1
ATOM 2249 C C . PHE D 1 5 ? 8.772 85.133 139.440 1.00 61.89 5 PHE D C 1
ATOM 2250 O O . PHE D 1 5 ? 7.998 84.374 138.855 1.00 59.12 5 PHE D O 1
ATOM 2258 N N . LYS D 1 6 ? 9.531 86.025 138.807 1.00 66.97 6 LYS D N 1
ATOM 2259 C CA . LYS D 1 6 ? 9.482 86.170 137.359 1.00 72.73 6 LYS D CA 1
ATOM 2260 C C . LYS D 1 6 ? 10.099 84.944 136.698 1.00 69.08 6 LYS D C 1
ATOM 2261 O O . LYS D 1 6 ? 9.636 84.492 135.656 1.00 65.43 6 LYS D O 1
ATOM 2267 N N . LEU D 1 7 ? 11.137 84.404 137.325 1.00 66.43 7 LEU D N 1
ATOM 2268 C CA . LEU D 1 7 ? 11.815 83.222 136.818 1.00 64.55 7 LEU D CA 1
ATOM 2269 C C . LEU D 1 7 ? 10.863 82.024 136.833 1.00 61.92 7 LEU D C 1
ATOM 2270 O O . LEU D 1 7 ? 10.808 81.242 135.872 1.00 62.16 7 LEU D O 1
ATOM 2275 N N . LEU D 1 8 ? 10.123 81.894 137.934 1.00 59.38 8 LEU D N 1
ATOM 2276 C CA . LEU D 1 8 ? 9.150 80.825 138.119 1.00 56.96 8 LEU D CA 1
ATOM 2277 C C . LEU D 1 8 ? 8.052 80.913 137.056 1.00 57.40 8 LEU D C 1
ATOM 2278 O O . LEU D 1 8 ? 7.705 79.912 136.413 1.00 58.26 8 LEU D O 1
ATOM 2283 N N . TYR D 1 9 ? 7.539 82.121 136.850 1.00 57.52 9 TYR D N 1
ATOM 2284 C CA . TYR D 1 9 ? 6.500 82.352 135.859 1.00 59.61 9 TYR D CA 1
ATOM 2285 C C . TYR D 1 9 ? 6.983 82.029 134.446 1.00 63.16 9 TYR D C 1
ATOM 2286 O O . TYR D 1 9 ? 6.265 81.374 133.683 1.00 59.35 9 TYR D O 1
ATOM 2295 N N . LYS D 1 10 ? 8.183 82.493 134.100 1.00 66.97 10 LYS D N 1
ATOM 2296 C CA . LYS D 1 10 ? 8.756 82.248 132.777 1.00 71.17 10 LYS D CA 1
ATOM 2297 C C . LYS D 1 10 ? 8.887 80.754 132.517 1.00 66.62 10 LYS D C 1
ATOM 2298 O O . LYS D 1 10 ? 8.541 80.275 131.439 1.00 64.10 10 LYS D O 1
ATOM 2304 N N . THR D 1 11 ? 9.361 80.026 133.526 1.00 62.17 11 THR D N 1
ATOM 2305 C CA . THR D 1 11 ? 9.547 78.578 133.439 1.00 57.06 11 THR D CA 1
ATOM 2306 C C . THR D 1 11 ? 8.214 77.864 133.202 1.00 55.76 11 THR D C 1
ATOM 2307 O O . THR D 1 11 ? 8.138 76.905 132.426 1.00 54.41 11 THR D O 1
ATOM 2311 N N . ILE D 1 12 ? 7.173 78.337 133.886 1.00 55.75 12 ILE D N 1
ATOM 2312 C CA . ILE D 1 12 ? 5.831 77.781 133.754 1.00 56.93 12 ILE D CA 1
ATOM 2313 C C . ILE D 1 12 ? 5.300 78.066 132.348 1.00 61.23 12 ILE D C 1
ATOM 2314 O O . ILE D 1 12 ? 4.627 77.225 131.756 1.00 59.76 12 ILE D O 1
ATOM 2319 N N . GLU D 1 13 ? 5.638 79.242 131.818 1.00 68.02 13 GLU D N 1
ATOM 2320 C CA . GLU D 1 13 ? 5.230 79.657 130.474 1.00 75.33 13 GLU D CA 1
ATOM 2321 C C . GLU D 1 13 ? 5.899 78.793 129.404 1.00 76.03 13 GLU D C 1
ATOM 2322 O O . GLU D 1 13 ? 5.268 78.423 128.408 1.00 75.20 13 GLU D O 1
ATOM 2328 N N . GLU D 1 14 ? 7.175 78.481 129.622 1.00 78.44 14 GLU D N 1
ATOM 2329 C CA . GLU D 1 14 ? 7.955 77.664 128.700 1.00 82.26 14 GLU D CA 1
ATOM 2330 C C . GLU D 1 14 ? 7.397 76.248 128.601 1.00 82.18 14 GLU D C 1
ATOM 2331 O O . GLU D 1 14 ? 7.507 75.604 127.557 1.00 80.01 14 GLU D O 1
ATOM 2337 N N . ARG D 1 15 ? 6.800 75.773 129.690 1.00 82.04 15 ARG D N 1
ATOM 2338 C CA . ARG D 1 15 ? 6.206 74.443 129.729 1.00 81.80 15 ARG D CA 1
ATOM 2339 C C . ARG D 1 15 ? 4.882 74.379 128.980 1.00 78.61 15 ARG D C 1
ATOM 2340 O O . ARG D 1 15 ? 4.488 73.323 128.486 1.00 77.04 15 ARG D O 1
ATOM 2348 N N . LYS D 1 16 ? 4.197 75.514 128.900 1.00 76.34 16 LYS D N 1
ATOM 2349 C CA . LYS D 1 16 ? 2.920 75.589 128.205 1.00 74.24 16 LYS D CA 1
ATOM 2350 C C . LYS D 1 16 ? 3.121 75.468 126.688 1.00 75.02 16 LYS D C 1
ATOM 2351 O O . LYS D 1 16 ? 2.246 74.961 125.981 1.00 73.09 16 LYS D O 1
ATOM 2357 N N . GLY D 1 17 ? 4.288 75.902 126.212 1.00 76.42 17 GLY D N 1
ATOM 2358 C CA . GLY D 1 17 ? 4.604 75.839 124.792 1.00 80.80 17 GLY D CA 1
ATOM 2359 C C . GLY D 1 17 ? 5.320 74.565 124.378 1.00 82.76 17 GLY D C 1
ATOM 2360 O O . GLY D 1 17 ? 5.126 74.078 123.263 1.00 85.21 17 GLY D O 1
ATOM 2361 N N . SER D 1 18 ? 6.175 74.048 125.258 1.00 84.67 18 SER D N 1
ATOM 2362 C CA . SER D 1 18 ? 6.923 72.815 125.009 1.00 86.15 18 SER D CA 1
ATOM 2363 C C . SER D 1 18 ? 6.508 71.803 126.073 1.00 86.19 18 SER D C 1
ATOM 2364 O O . SER D 1 18 ? 7.191 71.631 127.086 1.00 84.91 18 SER D O 1
ATOM 2367 N N . PRO D 1 19 ? 5.385 71.104 125.838 1.00 87.80 19 PRO D N 1
ATOM 2368 C CA . PRO D 1 19 ? 4.821 70.100 126.740 1.00 89.03 19 PRO D CA 1
ATOM 2369 C C . PRO D 1 19 ? 5.603 68.803 126.913 1.00 90.60 19 PRO D C 1
ATOM 2370 O O . PRO D 1 19 ? 6.085 68.201 125.949 1.00 92.23 19 PRO D O 1
ATOM 2374 N N . LEU D 1 20 ? 5.723 68.398 128.169 1.00 96.63 20 LEU D N 1
ATOM 2375 C CA . LEU D 1 20 ? 6.394 67.168 128.562 1.00 103.66 20 LEU D CA 1
ATOM 2376 C C . LEU D 1 20 ? 5.363 66.500 129.462 1.00 109.05 20 LEU D C 1
ATOM 2377 O O . LEU D 1 20 ? 5.231 66.865 130.630 1.00 112.54 20 LEU D O 1
ATOM 2382 N N . PRO D 1 21 ? 4.570 65.564 128.910 1.00 118.56 21 PRO D N 1
ATOM 2383 C CA . PRO D 1 21 ? 3.528 64.842 129.655 1.00 121.73 21 PRO D CA 1
ATOM 2384 C C . PRO D 1 21 ? 3.980 64.332 131.027 1.00 119.73 21 PRO D C 1
ATOM 2385 O O . PRO D 1 21 ? 3.165 64.188 131.943 1.00 117.49 21 PRO D O 1
ATOM 2389 N N . GLU D 1 22 ? 5.285 64.108 131.164 1.00 117.60 22 GLU D N 1
ATOM 2390 C CA . GLU D 1 22 ? 5.873 63.623 132.409 1.00 110.37 22 GLU D CA 1
ATOM 2391 C C . GLU D 1 22 ? 5.847 64.688 133.506 1.00 98.90 22 GLU D C 1
ATOM 2392 O O . GLU D 1 22 ? 5.854 64.361 134.694 1.00 92.98 22 GLU D O 1
ATOM 2398 N N . SER D 1 23 ? 5.823 65.960 133.104 1.00 85.79 23 SER D N 1
ATOM 2399 C CA . SER D 1 23 ? 5.820 67.074 134.054 1.00 76.89 23 SER D CA 1
ATOM 2400 C C . SER D 1 23 ? 4.459 67.398 134.678 1.00 71.14 23 SER D C 1
ATOM 2401 O O . SER D 1 23 ? 3.407 67.280 134.040 1.00 69.13 23 SER D O 1
ATOM 2404 N N . TYR D 1 24 ? 4.514 67.835 135.929 1.00 64.97 24 TYR D N 1
ATOM 2405 C CA . TYR D 1 24 ? 3.332 68.201 136.693 1.00 60.36 24 TYR D CA 1
ATOM 2406 C C . TYR D 1 24 ? 2.642 69.443 136.119 1.00 58.05 24 TYR D C 1
ATOM 2407 O O . TYR D 1 24 ? 1.413 69.522 136.097 1.00 56.00 24 TYR D O 1
ATOM 2416 N N . THR D 1 25 ? 3.440 70.396 135.652 1.00 53.89 25 THR D N 1
ATOM 2417 C CA . THR D 1 25 ? 2.908 71.622 135.080 1.00 54.33 25 THR D CA 1
ATOM 2418 C C . THR D 1 25 ? 2.062 71.323 133.841 1.00 55.02 25 THR D C 1
ATOM 2419 O O . THR D 1 25 ? 0.969 71.878 133.674 1.00 55.14 25 THR D O 1
ATOM 2423 N N . ASN D 1 26 ? 2.556 70.433 132.988 1.00 55.37 26 ASN D N 1
ATOM 2424 C CA . ASN D 1 26 ? 1.816 70.060 131.790 1.00 55.33 26 ASN D CA 1
ATOM 2425 C C . ASN D 1 26 ? 0.586 69.245 132.156 1.00 53.00 26 ASN D C 1
ATOM 2426 O O . ASN D 1 26 ? -0.454 69.344 131.495 1.00 51.91 26 ASN D O 1
ATOM 2431 N N . TYR D 1 27 ? 0.694 68.469 133.230 1.00 50.87 27 TYR D N 1
ATOM 2432 C CA . TYR D 1 27 ? -0.439 67.693 133.712 1.00 51.55 27 TYR D CA 1
ATOM 2433 C C . TYR D 1 27 ? -1.553 68.682 134.102 1.00 49.37 27 TYR D C 1
ATOM 2434 O O . TYR D 1 27 ? -2.728 68.470 133.798 1.00 49.18 27 TYR D O 1
ATOM 2443 N N . LEU D 1 28 ? -1.168 69.780 134.744 1.00 46.13 28 LEU D N 1
ATOM 2444 C CA . LEU D 1 28 ? -2.118 70.801 135.153 1.00 45.41 28 LEU D CA 1
ATOM 2445 C C . LEU D 1 28 ? -2.761 71.494 133.954 1.00 45.61 28 LEU D C 1
ATOM 2446 O O . LEU D 1 28 ? -3.978 71.688 133.924 1.00 45.74 28 LEU D O 1
ATOM 2451 N N . PHE D 1 29 ? -1.946 71.862 132.970 1.00 46.92 29 PHE D N 1
ATOM 2452 C CA . PHE D 1 29 ? -2.448 72.513 131.763 1.00 48.98 29 PHE D CA 1
ATOM 2453 C C . PHE D 1 29 ? -3.404 71.595 131.005 1.00 50.54 29 PHE D C 1
ATOM 2454 O O . PHE D 1 29 ? -4.420 72.046 130.475 1.00 53.67 29 PHE D O 1
ATOM 2462 N N . SER D 1 30 ? -3.102 70.299 130.980 1.00 52.90 30 SER D N 1
ATOM 2463 C CA . SER D 1 30 ? -3.969 69.358 130.282 1.00 55.95 30 SER D CA 1
ATOM 2464 C C . SER D 1 30 ? -5.310 69.210 130.997 1.00 55.89 30 SER D C 1
ATOM 2465 O O . SER D 1 30 ? -6.354 69.185 130.345 1.00 56.23 30 SER D O 1
ATOM 2468 N N . LYS D 1 31 ? -5.288 69.118 132.327 1.00 55.12 31 LYS D N 1
ATOM 2469 C CA . LYS D 1 31 ? -6.534 68.992 133.084 1.00 53.51 31 LYS D CA 1
ATOM 2470 C C . LYS D 1 31 ? -7.275 70.327 133.105 1.00 50.32 31 LYS D C 1
ATOM 2471 O O . LYS D 1 31 ? -8.492 70.370 133.270 1.00 48.04 31 LYS D O 1
ATOM 2477 N N . GLY D 1 32 ? -6.531 71.422 132.946 1.00 46.92 32 GLY D N 1
ATOM 2478 C CA . GLY D 1 32 ? -7.144 72.735 132.921 1.00 45.81 32 GLY D CA 1
ATOM 2479 C C . GLY D 1 32 ? -7.454 73.486 134.207 1.00 47.16 32 GLY D C 1
ATOM 2480 O O . GLY D 1 32 ? -7.111 73.088 135.324 1.00 46.53 32 GLY D O 1
ATOM 2481 N N . GLU D 1 33 ? -8.116 74.618 133.994 1.00 46.94 33 GLU D N 1
ATOM 2482 C CA . GLU D 1 33 ? -8.551 75.569 135.001 1.00 47.59 33 GLU D CA 1
ATOM 2483 C C . GLU D 1 33 ? -9.116 74.993 136.317 1.00 46.03 33 GLU D C 1
ATOM 2484 O O . GLU D 1 33 ? -8.663 75.360 137.404 1.00 44.29 33 GLU D O 1
ATOM 2490 N N . ASP D 1 34 ? -10.097 74.100 136.204 1.00 44.53 34 ASP D N 1
ATOM 2491 C CA . ASP D 1 34 ? -10.736 73.493 137.378 1.00 42.90 34 ASP D CA 1
ATOM 2492 C C . ASP D 1 34 ? -9.796 72.688 138.275 1.00 43.67 34 ASP D C 1
ATOM 2493 O O . ASP D 1 34 ? -9.953 72.676 139.496 1.00 42.21 34 ASP D O 1
ATOM 2498 N N . LYS D 1 35 ? -8.812 72.038 137.669 1.00 44.02 35 LYS D N 1
ATOM 2499 C CA . LYS D 1 35 ? -7.852 71.255 138.425 1.00 44.44 35 LYS D CA 1
ATOM 2500 C C . LYS D 1 35 ? -6.947 72.190 139.217 1.00 41.17 35 LYS D C 1
ATOM 2501 O O . LYS D 1 35 ? -6.696 71.957 140.394 1.00 41.27 35 LYS D O 1
ATOM 2507 N N . ILE D 1 36 ? -6.485 73.252 138.561 1.00 38.41 36 ILE D N 1
ATOM 2508 C CA . ILE D 1 36 ? -5.593 74.241 139.168 1.00 35.33 36 ILE D CA 1
ATOM 2509 C C . ILE D 1 36 ? -6.280 74.954 140.343 1.00 34.37 36 ILE D C 1
ATOM 2510 O O . ILE D 1 36 ? -5.698 75.114 141.411 1.00 32.31 36 ILE D O 1
ATOM 2515 N N . LEU D 1 37 ? -7.531 75.342 140.141 1.00 33.46 37 LEU D N 1
ATOM 2516 C CA . LEU D 1 37 ? -8.303 76.016 141.170 1.00 34.59 37 LEU D CA 1
ATOM 2517 C C . LEU D 1 37 ? -8.497 75.131 142.396 1.00 36.58 37 LEU D C 1
ATOM 2518 O O . LEU D 1 37 ? -8.417 75.613 143.523 1.00 36.38 37 LEU D O 1
ATOM 2523 N N . LYS D 1 38 ? -8.721 73.837 142.171 1.00 39.12 38 LYS D N 1
ATOM 2524 C CA . LYS D 1 38 ? -8.888 72.881 143.261 1.00 40.54 38 LYS D CA 1
ATOM 2525 C C . LYS D 1 38 ? -7.592 72.819 144.066 1.00 39.39 38 LYS D C 1
ATOM 2526 O O . LYS D 1 38 ? -7.620 72.798 145.292 1.00 36.21 38 LYS D O 1
ATOM 2532 N N . LYS D 1 39 ? -6.464 72.829 143.360 1.00 39.17 39 LYS D N 1
ATOM 2533 C CA . LYS D 1 39 ? -5.156 72.794 144.005 1.00 41.10 39 LYS D CA 1
ATOM 2534 C C . LYS D 1 39 ? -4.924 74.027 144.866 1.00 38.56 39 LYS D C 1
ATOM 2535 O O . LYS D 1 39 ? -4.437 73.920 145.986 1.00 37.80 39 LYS D O 1
ATOM 2541 N N . ILE D 1 40 ? -5.337 75.186 144.362 1.00 36.78 40 ILE D N 1
ATOM 2542 C CA . ILE D 1 40 ? -5.181 76.437 145.072 1.00 35.50 40 ILE D CA 1
ATOM 2543 C C . ILE D 1 40 ? -5.983 76.422 146.373 1.00 36.79 40 ILE D C 1
ATOM 2544 O O . ILE D 1 40 ? -5.488 76.875 147.410 1.00 34.84 40 ILE D O 1
ATOM 2549 N N . GLY D 1 41 ? -7.203 75.880 146.317 1.00 37.77 41 GLY D N 1
ATOM 2550 C CA . GLY D 1 41 ? -8.059 75.807 147.490 1.00 38.66 41 GLY D CA 1
ATOM 2551 C C . GLY D 1 41 ? -7.487 74.868 148.540 1.00 40.09 41 GLY D C 1
ATOM 2552 O O . GLY D 1 41 ? -7.461 75.172 149.729 1.00 38.45 41 GLY D O 1
ATOM 2553 N N . GLU D 1 42 ? -6.999 73.723 148.072 1.00 43.45 42 GLU D N 1
ATOM 2554 C CA . GLU D 1 42 ? -6.396 72.709 148.920 1.00 46.72 42 GLU D CA 1
ATOM 2555 C C . GLU D 1 42 ? -5.142 73.259 149.596 1.00 44.46 42 GLU D C 1
ATOM 2556 O O . GLU D 1 42 ? -4.958 73.097 150.796 1.00 39.98 42 GLU D O 1
ATOM 2562 N N . GLU D 1 43 ? -4.298 73.913 148.804 1.00 43.24 43 GLU D N 1
ATOM 2563 C CA . GLU D 1 43 ? -3.054 74.494 149.289 1.00 44.69 43 GLU D CA 1
ATOM 2564 C C . GLU D 1 43 ? -3.293 75.609 150.287 1.00 42.32 43 GLU D C 1
ATOM 2565 O O . GLU D 1 43 ? -2.537 75.766 151.241 1.00 39.98 43 GLU D O 1
ATOM 2571 N N . CYS D 1 44 ? -4.343 76.389 150.052 1.00 41.10 44 CYS D N 1
ATOM 2572 C CA . CYS D 1 44 ? -4.713 77.469 150.948 1.00 40.88 44 CYS D CA 1
ATOM 2573 C C . CYS D 1 44 ? -5.084 76.891 152.324 1.00 38.51 44 CYS D C 1
ATOM 2574 O O . CYS D 1 44 ? -4.707 77.439 153.368 1.00 38.04 44 CYS D O 1
ATOM 2577 N N . ALA D 1 45 ? -5.816 75.780 152.321 1.00 34.94 45 ALA D N 1
ATOM 2578 C CA . ALA D 1 45 ? -6.192 75.119 153.555 1.00 34.34 45 ALA D CA 1
ATOM 2579 C C . ALA D 1 45 ? -4.920 74.620 154.256 1.00 35.47 45 ALA D C 1
ATOM 2580 O O . ALA D 1 45 ? -4.779 74.726 155.480 1.00 34.93 45 ALA D O 1
ATOM 2582 N N . GLU D 1 46 ? -3.989 74.101 153.469 1.00 36.46 46 GLU D N 1
ATOM 2583 C CA . GLU D 1 46 ? -2.734 73.607 154.010 1.00 39.00 46 GLU D CA 1
ATOM 2584 C C . GLU D 1 46 ? -1.912 74.706 154.678 1.00 37.06 46 GLU D C 1
ATOM 2585 O O . GLU D 1 46 ? -1.212 74.444 155.648 1.00 37.24 46 GLU D O 1
ATOM 2591 N N . VAL D 1 47 ? -1.995 75.923 154.147 1.00 33.79 47 VAL D N 1
ATOM 2592 C CA . VAL D 1 47 ? -1.287 77.053 154.709 1.00 31.73 47 VAL D CA 1
ATOM 2593 C C . VAL D 1 47 ? -1.891 77.411 156.077 1.00 32.45 47 VAL D C 1
ATOM 2594 O O . VAL D 1 47 ? -1.173 77.709 157.028 1.00 32.10 47 VAL D O 1
ATOM 2598 N N . ILE D 1 48 ? -3.218 77.370 156.155 1.00 32.96 48 ILE D N 1
ATOM 2599 C CA . ILE D 1 48 ? -3.934 77.673 157.386 1.00 33.60 48 ILE D CA 1
ATOM 2600 C C . ILE D 1 48 ? -3.549 76.665 158.474 1.00 34.51 48 ILE D C 1
ATOM 2601 O O . ILE D 1 48 ? -3.165 77.053 159.582 1.00 34.25 48 ILE D O 1
ATOM 2606 N N . ILE D 1 49 ? -3.630 75.381 158.130 1.00 35.21 49 ILE D N 1
ATOM 2607 C CA . ILE D 1 49 ? -3.303 74.286 159.032 1.00 35.44 49 ILE D CA 1
ATOM 2608 C C . ILE D 1 49 ? -1.845 74.367 159.497 1.00 37.61 49 ILE D C 1
ATOM 2609 O O . ILE D 1 49 ? -1.558 74.246 160.687 1.00 36.32 49 ILE D O 1
ATOM 2614 N N . ALA D 1 50 ? -0.936 74.603 158.551 1.00 39.41 50 ALA D N 1
ATOM 2615 C CA . ALA D 1 50 ? 0.481 74.714 158.862 1.00 42.47 50 ALA D CA 1
ATOM 2616 C C . ALA D 1 50 ? 0.761 75.889 159.797 1.00 43.81 50 ALA D C 1
ATOM 2617 O O . ALA D 1 50 ? 1.560 75.774 160.724 1.00 44.66 50 ALA D O 1
ATOM 2619 N N . CYS D 1 51 ? 0.097 77.013 159.550 1.00 43.59 51 CYS D N 1
ATOM 2620 C CA . CYS D 1 51 ? 0.278 78.190 160.369 1.00 43.65 51 CYS D CA 1
ATOM 2621 C C . CYS D 1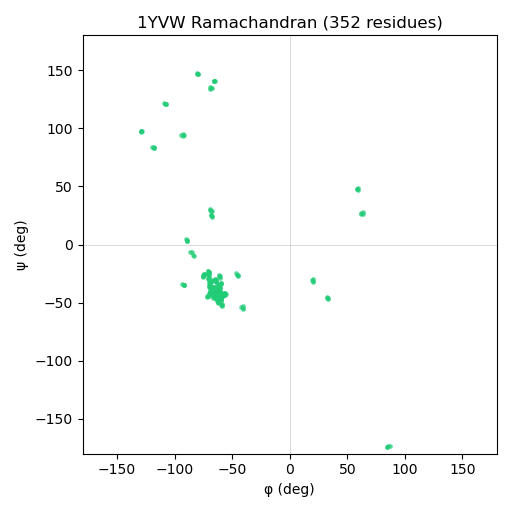 51 ? -0.185 77.963 161.813 1.00 44.07 51 CYS D C 1
ATOM 2622 O O . CYS D 1 51 ? 0.498 78.369 162.757 1.00 41.60 51 CYS D O 1
ATOM 2625 N N . LYS D 1 52 ? -1.314 77.277 161.974 1.00 42.93 52 LYS D N 1
ATOM 2626 C CA . LYS D 1 52 ? -1.853 76.977 163.291 1.00 43.85 52 LYS D CA 1
ATOM 2627 C C . LYS D 1 52 ? -0.999 75.955 164.035 1.00 45.73 52 LYS D C 1
ATOM 2628 O O . LYS D 1 52 ? -1.036 75.881 165.268 1.00 48.12 52 LYS D O 1
ATOM 2634 N N . ASN D 1 53 ? -0.245 75.162 163.279 1.00 47.06 53 ASN D N 1
ATOM 2635 C CA . ASN D 1 53 ? 0.648 74.148 163.837 1.00 48.27 53 ASN D CA 1
ATOM 2636 C C . ASN D 1 53 ? 1.977 74.783 164.220 1.00 50.41 53 ASN D C 1
ATOM 2637 O O . ASN D 1 53 ? 2.831 74.137 164.831 1.00 51.78 53 ASN D O 1
ATOM 2642 N N . ASN D 1 54 ? 2.147 76.048 163.823 1.00 52.87 54 ASN D N 1
ATOM 2643 C CA . ASN D 1 54 ? 3.359 76.821 164.090 1.00 54.74 54 ASN D CA 1
ATOM 2644 C C . ASN D 1 54 ? 4.582 76.235 163.408 1.00 54.99 54 ASN D C 1
ATOM 2645 O O . ASN D 1 54 ? 5.712 76.432 163.844 1.00 56.49 54 ASN D O 1
ATOM 2650 N N . ASP D 1 55 ? 4.338 75.522 162.316 1.00 56.28 55 ASP D N 1
ATOM 2651 C CA . ASP D 1 55 ? 5.399 74.893 161.546 1.00 56.83 55 ASP D CA 1
ATOM 2652 C C . ASP D 1 55 ? 5.804 75.867 160.447 1.00 57.96 55 ASP D C 1
ATOM 2653 O O . ASP D 1 55 ? 5.178 75.916 159.384 1.00 55.95 55 ASP D O 1
ATOM 2658 N N . LYS D 1 56 ? 6.842 76.654 160.710 1.00 59.69 56 LYS D N 1
ATOM 2659 C CA . LYS D 1 56 ? 7.313 77.641 159.746 1.00 63.23 56 LYS D CA 1
ATOM 2660 C C . LYS D 1 56 ? 7.769 77.077 158.414 1.00 64.80 56 LYS D C 1
ATOM 2661 O O . LYS D 1 56 ? 7.466 77.651 157.369 1.00 62.15 56 LYS D O 1
ATOM 2667 N N . GLU D 1 57 ? 8.526 75.985 158.445 1.00 67.37 57 GLU D N 1
ATOM 2668 C CA . GLU D 1 57 ? 9.012 75.369 157.210 1.00 68.99 57 GLU D CA 1
ATOM 2669 C C . GLU D 1 57 ? 7.850 74.967 156.314 1.00 62.92 57 GLU D C 1
ATOM 2670 O O . GLU D 1 57 ? 7.874 75.213 155.110 1.00 60.54 57 GLU D O 1
ATOM 2676 N N . GLU D 1 58 ? 6.819 74.383 156.923 1.00 58.35 58 GLU D N 1
ATOM 2677 C CA . GLU D 1 58 ? 5.642 73.947 156.189 1.00 54.52 58 GLU D CA 1
ATOM 2678 C C . GLU D 1 58 ? 4.839 75.134 155.633 1.00 49.96 58 GLU D C 1
ATOM 2679 O O . GLU D 1 58 ? 4.345 75.072 154.509 1.00 48.48 58 GLU D O 1
ATOM 2685 N N . VAL D 1 59 ? 4.763 76.222 156.398 1.00 45.53 59 VAL D N 1
ATOM 2686 C CA . VAL D 1 59 ? 4.058 77.424 155.965 1.00 43.60 59 VAL D CA 1
ATOM 2687 C C . VAL D 1 59 ? 4.703 77.952 154.681 1.00 42.95 59 VAL D C 1
ATOM 2688 O O . VAL D 1 59 ? 4.005 78.322 153.730 1.00 41.00 59 VAL D O 1
ATOM 2692 N N . VAL D 1 60 ? 6.036 77.932 154.656 1.00 41.65 60 VAL D N 1
ATOM 2693 C CA . VAL D 1 60 ? 6.797 78.399 153.503 1.00 42.40 60 VAL D CA 1
ATOM 2694 C C . VAL D 1 60 ? 6.588 77.519 152.283 1.00 44.03 60 VAL D C 1
ATOM 2695 O O . VAL D 1 60 ? 6.375 78.045 151.190 1.00 43.36 60 VAL D O 1
ATOM 2699 N N . LYS D 1 61 ? 6.645 76.199 152.467 1.00 46.29 61 LYS D N 1
ATOM 2700 C CA . LYS D 1 61 ? 6.438 75.250 151.371 1.00 49.32 61 LYS D CA 1
ATOM 2701 C C . LYS D 1 61 ? 5.032 75.376 150.790 1.00 46.20 61 LYS D C 1
ATOM 2702 O O . LYS D 1 61 ? 4.863 75.434 149.572 1.00 43.87 61 LYS D O 1
ATOM 2708 N N . GLU D 1 62 ? 4.035 75.420 151.666 1.00 43.13 62 GLU D N 1
ATOM 2709 C CA . GLU D 1 62 ? 2.650 75.538 151.236 1.00 42.61 62 GLU D CA 1
ATOM 2710 C C . GLU D 1 62 ? 2.324 76.891 150.605 1.00 40.53 62 GLU D C 1
ATOM 2711 O O . GLU D 1 62 ? 1.589 76.945 149.626 1.00 40.48 62 GLU D O 1
ATOM 2725 N N . VAL D 1 64 ? 4.459 78.834 148.975 1.00 37.41 64 VAL D N 1
ATOM 2726 C CA . VAL D 1 64 ? 5.088 78.817 147.652 1.00 38.16 64 VAL D CA 1
ATOM 2727 C C . VAL D 1 64 ? 4.283 77.910 146.713 1.00 38.38 64 VAL D C 1
ATOM 2728 O O . VAL D 1 64 ? 4.204 78.163 145.515 1.00 37.49 64 VAL D O 1
ATOM 2732 N N . ASP D 1 65 ? 3.651 76.891 147.283 1.00 41.13 65 ASP D N 1
ATOM 2733 C CA . ASP D 1 65 ? 2.811 75.973 146.533 1.00 43.19 65 ASP D CA 1
ATOM 2734 C C . ASP D 1 65 ? 1.604 76.758 146.008 1.00 41.21 65 ASP D C 1
ATOM 2735 O O . ASP D 1 65 ? 1.191 76.604 144.855 1.00 39.35 65 ASP D O 1
ATOM 2740 N N . VAL D 1 66 ? 1.049 77.614 146.861 1.00 38.68 66 VAL D N 1
ATOM 2741 C CA . VAL D 1 66 ? -0.079 78.438 146.466 1.00 38.94 66 VAL D CA 1
ATOM 2742 C C . VAL D 1 66 ? 0.361 79.377 145.333 1.00 40.00 66 VAL D C 1
ATOM 2743 O O . VAL D 1 66 ? -0.332 79.497 144.318 1.00 40.09 66 VAL D O 1
ATOM 2747 N N . PHE D 1 67 ? 1.537 79.985 145.483 1.00 40.16 67 PHE D N 1
ATOM 2748 C CA . PHE D 1 67 ? 2.065 80.898 144.472 1.00 43.38 67 PHE D CA 1
ATOM 2749 C C . PHE D 1 67 ? 2.328 80.210 143.137 1.00 43.91 67 PHE D C 1
ATOM 2750 O O . PHE D 1 67 ? 2.026 80.760 142.071 1.00 43.26 67 PHE D O 1
ATOM 2758 N N . TYR D 1 68 ? 2.893 79.008 143.199 1.00 40.97 68 TYR D N 1
ATOM 2759 C CA . TYR D 1 68 ? 3.178 78.256 142.006 1.00 39.58 68 TYR D CA 1
ATOM 2760 C C . TYR D 1 68 ? 1.893 77.975 141.222 1.00 38.43 68 TYR D C 1
ATOM 2761 O O . TYR D 1 68 ? 1.836 78.193 140.012 1.00 38.86 68 TYR D O 1
ATOM 2770 N N . HIS D 1 69 ? 0.864 77.503 141.916 1.00 36.20 69 HIS D N 1
ATOM 2771 C CA . HIS D 1 69 ? -0.407 77.207 141.278 1.00 36.05 69 HIS D CA 1
ATOM 2772 C C . HIS D 1 69 ? -1.121 78.464 140.767 1.00 35.92 69 HIS D C 1
ATOM 2773 O O . HIS D 1 69 ? -1.831 78.405 139.772 1.00 34.08 69 HIS D O 1
ATOM 2780 N N . CYS D 1 70 ? -0.924 79.600 141.436 1.00 35.89 70 CYS D N 1
ATOM 2781 C CA . CYS D 1 70 ? -1.517 80.847 140.977 1.00 36.43 70 CYS D CA 1
ATOM 2782 C C . CYS D 1 70 ? -0.839 81.261 139.645 1.00 36.53 70 CYS D C 1
ATOM 2783 O O . CYS D 1 70 ? -1.503 81.725 138.714 1.00 36.11 70 CYS D O 1
ATOM 2786 N N . PHE D 1 71 ? 0.469 81.061 139.553 1.00 36.24 71 PHE D N 1
ATOM 2787 C CA . PHE D 1 71 ? 1.193 81.392 138.327 1.00 36.96 71 PHE D CA 1
ATOM 2788 C C . PHE D 1 71 ? 0.810 80.440 137.187 1.00 36.87 71 PHE D C 1
ATOM 2789 O O . PHE D 1 71 ? 0.666 80.864 136.041 1.00 34.06 71 PHE D O 1
ATOM 2797 N N . VAL D 1 72 ? 0.607 79.162 137.514 1.00 35.83 72 VAL D N 1
ATOM 2798 C CA . VAL D 1 72 ? 0.172 78.206 136.514 1.00 36.62 72 VAL D CA 1
ATOM 2799 C C . VAL D 1 72 ? -1.206 78.667 135.994 1.00 36.26 72 VAL D C 1
ATOM 2800 O O . VAL D 1 72 ? -1.474 78.657 134.780 1.00 35.85 72 VAL D O 1
ATOM 2804 N N . LEU D 1 73 ? -2.056 79.101 136.921 1.00 36.44 73 LEU D N 1
ATOM 2805 C CA . LEU D 1 73 ? -3.388 79.583 136.589 1.00 36.64 73 LEU D CA 1
ATOM 2806 C C . LEU D 1 73 ? -3.317 80.815 135.671 1.00 38.02 73 LEU D C 1
ATOM 2807 O O . LEU D 1 73 ? -4.114 80.925 134.732 1.00 37.92 73 LEU D O 1
ATOM 2812 N N . LEU D 1 74 ? -2.374 81.729 135.946 1.00 38.01 74 LEU D N 1
ATOM 2813 C CA . LEU D 1 74 ? -2.211 82.930 135.133 1.00 40.86 74 LEU D CA 1
ATOM 2814 C C . LEU D 1 74 ? -1.893 82.542 133.685 1.00 42.63 74 LEU D C 1
ATOM 2815 O O . LEU D 1 74 ? -2.576 82.958 132.746 1.00 44.55 74 LEU D O 1
ATOM 2820 N N . ALA D 1 75 ? -0.881 81.700 133.529 1.00 43.49 75 ALA D N 1
ATOM 2821 C CA . ALA D 1 75 ? -0.458 81.195 132.231 1.00 43.65 75 ALA D CA 1
ATOM 2822 C C . ALA D 1 75 ? -1.618 80.514 131.509 1.00 45.66 75 ALA D C 1
ATOM 2823 O O . ALA D 1 75 ? -1.819 80.736 130.320 1.00 47.51 75 ALA D O 1
ATOM 2825 N N . GLU D 1 76 ? -2.384 79.701 132.237 1.00 47.81 76 GLU D N 1
ATOM 2826 C CA . GLU D 1 76 ? -3.535 78.985 131.680 1.00 49.54 76 GLU D CA 1
ATOM 2827 C C . GLU D 1 76 ? -4.634 79.937 131.192 1.00 51.28 76 GLU D C 1
ATOM 2828 O O . GLU D 1 76 ? -5.263 79.693 130.163 1.00 50.63 76 GLU D O 1
ATOM 2834 N N . LYS D 1 77 ? -4.877 81.006 131.943 1.00 53.15 77 LYS D N 1
ATOM 2835 C CA . LYS D 1 77 ? -5.899 81.988 131.580 1.00 54.60 77 LYS D CA 1
ATOM 2836 C C . LYS D 1 77 ? -5.324 83.085 130.682 1.00 55.96 77 LYS D C 1
ATOM 2837 O O . LYS D 1 77 ? -6.025 84.043 130.340 1.00 53.78 77 LYS D O 1
ATOM 2843 N N . ASN D 1 78 ? -4.049 82.945 130.318 1.00 56.75 78 ASN D N 1
ATOM 2844 C CA . ASN D 1 78 ? -3.352 83.921 129.476 1.00 58.03 78 ASN D CA 1
ATOM 2845 C C . ASN D 1 78 ? -3.325 85.316 130.083 1.00 55.44 78 ASN D C 1
ATOM 2846 O O . ASN D 1 78 ? -3.660 86.302 129.431 1.00 53.77 78 ASN D O 1
ATOM 2851 N N . ILE D 1 79 ? -2.977 85.379 131.361 1.00 53.12 79 ILE D N 1
ATOM 2852 C CA . ILE D 1 79 ? -2.885 86.646 132.056 1.00 50.24 79 ILE D CA 1
ATOM 2853 C C . ILE D 1 79 ? -1.402 86.915 132.252 1.00 51.75 79 ILE D C 1
ATOM 2854 O O . ILE D 1 79 ? -0.681 86.100 132.846 1.00 50.61 79 ILE D O 1
ATOM 2859 N N . ALA D 1 80 ? -0.947 88.041 131.710 1.00 53.64 80 ALA D N 1
ATOM 2860 C CA . ALA D 1 80 ? 0.450 88.435 131.801 1.00 55.99 80 ALA D CA 1
ATOM 2861 C C . ALA D 1 80 ? 0.878 88.717 133.228 1.00 58.14 80 ALA D C 1
ATOM 2862 O O . ALA D 1 80 ? 0.131 89.315 134.009 1.00 57.96 80 ALA D O 1
ATOM 2864 N N . LEU D 1 81 ? 2.095 88.291 133.559 1.00 58.90 81 LEU D N 1
ATOM 2865 C CA . LEU D 1 81 ? 2.636 88.496 134.889 1.00 60.70 81 LEU D CA 1
ATOM 2866 C C . LEU D 1 81 ? 2.741 89.972 135.240 1.00 66.08 81 LEU D C 1
ATOM 2867 O O . LEU D 1 81 ? 2.479 90.359 136.377 1.00 64.07 81 LEU D O 1
ATOM 2872 N N . GLU D 1 82 ? 3.107 90.797 134.263 1.00 72.72 82 GLU D N 1
ATOM 2873 C CA . GLU D 1 82 ? 3.251 92.226 134.514 1.00 78.07 82 GLU D CA 1
ATOM 2874 C C . GLU D 1 82 ? 1.950 92.887 134.958 1.00 72.38 82 GLU D C 1
ATOM 2875 O O . GLU D 1 82 ? 1.984 93.902 135.655 1.00 68.85 82 GLU D O 1
ATOM 2881 N N . ASP D 1 83 ? 0.815 92.310 134.569 1.00 66.24 83 ASP D N 1
ATOM 2882 C CA . ASP D 1 83 ? -0.485 92.830 134.989 1.00 60.34 83 ASP D CA 1
ATOM 2883 C C . ASP D 1 83 ? -0.585 92.679 136.504 1.00 55.99 83 ASP D C 1
ATOM 2884 O O . ASP D 1 83 ? -1.070 93.574 137.204 1.00 54.62 83 ASP D O 1
ATOM 2889 N N . VAL D 1 84 ? -0.091 91.543 137.000 1.00 51.50 84 VAL D N 1
ATOM 2890 C CA . VAL D 1 84 ? -0.068 91.248 138.425 1.00 48.55 84 VAL D CA 1
ATOM 2891 C C . VAL D 1 84 ? 0.915 92.195 139.109 1.00 48.92 84 VAL D C 1
ATOM 2892 O O . VAL D 1 84 ? 0.590 92.798 140.130 1.00 48.20 84 VAL D O 1
ATOM 2904 N N . ARG D 1 86 ? 1.892 95.115 138.150 1.00 65.31 86 ARG D N 1
ATOM 2905 C CA . ARG D 1 86 ? 1.369 96.487 138.129 1.00 71.65 86 ARG D CA 1
ATOM 2906 C C . ARG D 1 86 ? 0.482 96.673 139.351 1.00 66.14 86 ARG D C 1
ATOM 2907 O O . ARG D 1 86 ? 0.574 97.680 140.058 1.00 62.36 86 ARG D O 1
ATOM 2915 N N . GLU D 1 87 ? -0.390 95.688 139.568 1.00 59.28 87 GLU D N 1
ATOM 2916 C CA . GLU D 1 87 ? -1.308 95.677 140.696 1.00 53.32 87 GLU D CA 1
ATOM 2917 C C . GLU D 1 87 ? -0.538 95.677 142.018 1.00 49.21 87 GLU D C 1
ATOM 2918 O O . GLU D 1 87 ? -0.921 96.371 142.952 1.00 45.44 87 GLU D O 1
ATOM 2924 N N . VAL D 1 88 ? 0.555 94.913 142.087 1.00 45.88 88 VAL D N 1
ATOM 2925 C CA . VAL D 1 88 ? 1.362 94.862 143.303 1.00 44.82 88 VAL D CA 1
ATOM 2926 C C . VAL D 1 88 ? 1.969 96.235 143.584 1.00 46.59 88 VAL D C 1
ATOM 2927 O O . VAL D 1 88 ? 1.972 96.682 144.729 1.00 42.43 88 VAL D O 1
ATOM 2931 N N . LYS D 1 89 ? 2.466 96.894 142.540 1.00 49.61 89 LYS D N 1
ATOM 2932 C CA . LYS D 1 89 ? 3.063 98.219 142.668 1.00 54.60 89 LYS D CA 1
ATOM 2933 C C . LYS D 1 89 ? 2.022 99.257 143.073 1.00 57.21 89 LYS D C 1
ATOM 2934 O O . LYS D 1 89 ? 2.305 100.134 143.890 1.00 53.49 89 LYS D O 1
ATOM 2940 N N . GLU D 1 90 ? 0.832 99.170 142.476 1.00 61.41 90 GLU D N 1
ATOM 2941 C CA . GLU D 1 90 ? -0.249 100.097 142.790 1.00 66.86 90 GLU D CA 1
ATOM 2942 C C . GLU D 1 90 ? -0.618 99.928 144.254 1.00 66.40 90 GLU D C 1
ATOM 2943 O O . GLU D 1 90 ? -0.755 100.906 144.988 1.00 65.42 90 GLU D O 1
ATOM 2949 N N . ARG D 1 91 ? -0.717 98.670 144.672 1.00 65.15 91 ARG D N 1
ATOM 2950 C CA . ARG D 1 91 ? -1.056 98.320 146.041 1.00 63.76 91 ARG D CA 1
ATOM 2951 C C . ARG D 1 91 ? 0.013 98.855 146.999 1.00 62.92 91 ARG D C 1
ATOM 2952 O O . ARG D 1 91 ? -0.293 99.320 148.097 1.00 58.82 91 ARG D O 1
ATOM 2960 N N . ASN D 1 92 ? 1.264 98.794 146.553 1.00 62.42 92 ASN D N 1
ATOM 2961 C CA . ASN D 1 92 ? 2.408 99.268 147.323 1.00 61.49 92 ASN D CA 1
ATOM 2962 C C . ASN D 1 92 ? 2.304 100.771 147.564 1.00 60.76 92 ASN D C 1
ATOM 2963 O O . ASN D 1 92 ? 2.543 101.250 148.675 1.00 57.97 92 ASN D O 1
ATOM 2968 N N . GLY D 1 93 ? 1.956 101.502 146.499 1.00 60.18 93 GLY D N 1
ATOM 2969 C CA . GLY D 1 93 ? 1.810 102.940 146.575 1.00 58.70 93 GLY D CA 1
ATOM 2970 C C . GLY D 1 93 ? 0.737 103.349 147.563 1.00 59.29 93 GLY D C 1
ATOM 2971 O O . GLY D 1 93 ? 0.947 104.272 148.349 1.00 58.22 93 GLY D O 1
ATOM 2972 N N . LYS D 1 94 ? -0.402 102.660 147.522 1.00 60.50 94 LYS D N 1
ATOM 2973 C CA . LYS D 1 94 ? -1.523 102.927 148.427 1.00 62.03 94 LYS D CA 1
ATOM 2974 C C . LYS D 1 94 ? -1.063 102.847 149.879 1.00 63.00 94 LYS D C 1
ATOM 2975 O O . LYS D 1 94 ? -1.436 103.677 150.708 1.00 62.02 94 LYS D O 1
ATOM 2981 N N . LEU D 1 95 ? -0.254 101.833 150.173 1.00 64.97 95 LEU D N 1
ATOM 2982 C CA . LEU D 1 95 ? 0.287 101.628 151.505 1.00 68.24 95 LEU D CA 1
ATOM 2983 C C . LEU D 1 95 ? 1.313 102.709 151.846 1.00 69.90 95 LEU D C 1
ATOM 2984 O O . LEU D 1 95 ? 1.211 103.262 152.955 1.00 71.54 95 LEU D O 1
#

Solvent-accessible surface area: 15842 Å² total